Protein AF-0000000076598991 (afdb_homodimer)

Radius of gyration: 19.07 Å; Cα contacts (8 Å, |Δi|>4): 869; chains: 2; bounding box: 45×56×44 Å

Foldseek 3Di:
DDDDDDDPPDVVVVVQVVLQDKFFKKWKWWDDPNAIAIAIFRQWDFDDVVQGKIKGKFFPPDPRCVVRQVQAKIKMFGAFPVCPVLNVLRHDPDDDSCVVFDWDADPSTYIYTPPGQKIFIWHFPDWDDDPRIIITMIGTDDMDGNVPTWGWMRHSNDTDTDDDDD/DDDDDDDPPDVVVVVQVVLQDKFFKKWKWWDDPNAIAIAIFRQWDFDDVVQGKIKGKFFPPDPRCVVRQPQAKIKMFGAFPVCVVLNVLRHDPDDDSCVVFDWDADPSTYIYTPPGQKIFIWHFPDWDDDPRIIITMIGTDDMDGNPPTWGWMRHSNDTDTDDDDD

Structure (mmCIF, N/CA/C/O backbone):
data_AF-0000000076598991-model_v1
#
loop_
_entity.id
_entity.type
_entity.pdbx_description
1 polymer 'Flavin reductase (DIM6/NTAB) family NADH-FMN oxidoreductase RutF'
#
loop_
_atom_site.group_PDB
_atom_site.id
_atom_site.type_symbol
_atom_site.label_atom_id
_atom_site.label_alt_id
_atom_site.label_comp_id
_atom_site.label_asym_id
_atom_site.label_entity_id
_atom_site.label_seq_id
_atom_site.pdbx_PDB_ins_code
_atom_site.Cartn_x
_atom_site.Cartn_y
_atom_site.Cartn_z
_atom_site.occupancy
_atom_site.B_iso_or_equiv
_atom_site.auth_seq_id
_atom_site.auth_comp_id
_atom_site.auth_asym_id
_atom_site.auth_atom_id
_atom_site.pdbx_PDB_model_num
ATOM 1 N N . MET A 1 1 ? 10.328 -25.188 -14.828 1 87.19 1 MET A N 1
ATOM 2 C CA . MET A 1 1 ? 10.516 -24.75 -13.445 1 87.19 1 MET A CA 1
ATOM 3 C C . MET A 1 1 ? 11.625 -23.703 -13.359 1 87.19 1 MET A C 1
ATOM 5 O O . MET A 1 1 ? 12.703 -23.891 -13.906 1 87.19 1 MET A O 1
ATOM 9 N N . ILE A 1 2 ? 11.281 -22.578 -12.812 1 91.38 2 ILE A N 1
ATOM 10 C CA . ILE A 1 2 ? 12.25 -21.484 -12.805 1 91.38 2 ILE A CA 1
ATOM 11 C C . ILE A 1 2 ? 12.891 -21.359 -11.43 1 91.38 2 ILE A C 1
ATOM 13 O O . ILE A 1 2 ? 12.43 -22 -10.469 1 91.38 2 ILE A O 1
ATOM 17 N N . GLN A 1 3 ? 14.023 -20.703 -11.43 1 91.25 3 GLN A N 1
ATOM 18 C CA . GLN A 1 3 ? 14.695 -20.344 -10.18 1 91.25 3 GLN A CA 1
ATOM 19 C C . GLN A 1 3 ? 14.859 -18.844 -10.047 1 91.25 3 GLN A C 1
ATOM 21 O O . GLN A 1 3 ? 15.297 -18.172 -10.984 1 91.25 3 GLN A O 1
ATOM 26 N N . LEU A 1 4 ? 14.391 -18.375 -8.906 1 93.19 4 LEU A N 1
ATOM 27 C CA . LEU A 1 4 ? 14.648 -16.969 -8.648 1 93.19 4 LEU A CA 1
ATOM 28 C C . LEU A 1 4 ? 16 -16.781 -7.973 1 93.19 4 LEU A C 1
ATOM 30 O O . LEU A 1 4 ? 16.453 -17.641 -7.227 1 93.19 4 LEU A O 1
ATOM 34 N N . GLU A 1 5 ? 16.578 -15.625 -8.258 1 90.5 5 GLU A N 1
ATOM 35 C CA . GLU A 1 5 ? 17.828 -15.281 -7.598 1 90.5 5 GLU A CA 1
ATOM 36 C C . GLU A 1 5 ? 17.609 -15.008 -6.109 1 90.5 5 GLU A C 1
ATOM 38 O O . GLU A 1 5 ? 16.734 -14.227 -5.742 1 90.5 5 GLU A O 1
ATOM 43 N N . PRO A 1 6 ? 18.453 -15.758 -5.32 1 93.06 6 PRO A N 1
ATOM 44 C CA . PRO A 1 6 ? 18.391 -15.398 -3.9 1 93.06 6 PRO A CA 1
ATOM 45 C C . PRO A 1 6 ? 18.797 -13.953 -3.639 1 93.06 6 PRO A C 1
ATOM 47 O O . PRO A 1 6 ? 19.516 -13.352 -4.434 1 93.06 6 PRO A O 1
ATOM 50 N N . LEU A 1 7 ? 18.297 -13.461 -2.539 1 94.44 7 LEU A N 1
ATOM 51 C CA . LEU A 1 7 ? 18.672 -12.094 -2.213 1 94.44 7 LEU A CA 1
ATOM 52 C C . LEU A 1 7 ? 20.172 -11.977 -2.006 1 94.44 7 LEU A C 1
ATOM 54 O O . LEU A 1 7 ? 20.781 -12.82 -1.341 1 94.44 7 LEU A O 1
ATOM 58 N N . SER A 1 8 ? 20.859 -11.094 -2.631 1 86.5 8 SER A N 1
ATOM 59 C CA . SER A 1 8 ? 22.312 -10.906 -2.611 1 86.5 8 SER A CA 1
ATOM 60 C C . SER A 1 8 ? 22.766 -10.172 -1.354 1 86.5 8 SER A C 1
ATOM 62 O O . SER A 1 8 ? 23.953 -10.156 -1.027 1 86.5 8 SER A O 1
ATOM 64 N N . GLY A 1 9 ? 21.984 -9.594 -0.626 1 86.56 9 GLY A N 1
ATOM 65 C CA . GLY A 1 9 ? 22.328 -8.719 0.477 1 86.56 9 GLY A CA 1
ATOM 66 C C . GLY A 1 9 ? 22.438 -7.258 0.065 1 86.56 9 GLY A C 1
ATOM 67 O O . GLY A 1 9 ? 22.5 -6.371 0.917 1 86.56 9 GLY A O 1
ATOM 68 N N . ASP A 1 10 ? 22.516 -7 -1.261 1 90.06 10 ASP A N 1
ATOM 69 C CA . ASP A 1 10 ? 22.547 -5.629 -1.761 1 90.06 10 ASP A CA 1
ATOM 70 C C . ASP A 1 10 ? 21.172 -4.973 -1.648 1 90.06 10 ASP A C 1
ATOM 72 O O . ASP A 1 10 ? 20.25 -5.344 -2.365 1 90.06 10 ASP A O 1
ATOM 76 N N . PRO A 1 11 ? 21.109 -3.932 -0.826 1 93.31 11 PRO A N 1
ATOM 77 C CA . PRO A 1 11 ? 19.797 -3.293 -0.628 1 93.31 11 PRO A CA 1
ATOM 78 C C . PRO A 1 11 ? 19.266 -2.627 -1.895 1 93.31 11 PRO A C 1
ATOM 80 O O . PRO A 1 11 ? 18.062 -2.43 -2.035 1 93.31 11 PRO A O 1
ATOM 83 N N . ARG A 1 12 ? 20.203 -2.305 -2.809 1 95 12 ARG A N 1
ATOM 84 C CA . ARG A 1 12 ? 19.781 -1.65 -4.043 1 95 12 ARG A CA 1
ATOM 85 C C . ARG A 1 12 ? 18.906 -2.576 -4.879 1 95 12 ARG A C 1
ATOM 87 O O . ARG A 1 12 ? 17.969 -2.123 -5.539 1 95 12 ARG A O 1
ATOM 94 N N . THR A 1 13 ? 19.188 -3.861 -4.863 1 94.94 13 THR A N 1
ATOM 95 C CA . THR A 1 13 ? 18.406 -4.832 -5.621 1 94.94 13 THR A CA 1
ATOM 96 C C . THR A 1 13 ? 17 -4.941 -5.07 1 94.94 13 THR A C 1
ATOM 98 O O . THR A 1 13 ? 16.031 -4.969 -5.832 1 94.94 13 THR A O 1
ATOM 101 N N . LEU A 1 14 ? 16.922 -4.961 -3.797 1 96.88 14 LEU A N 1
ATOM 102 C CA . LEU A 1 14 ? 15.609 -5.031 -3.143 1 96.88 14 LEU A CA 1
ATOM 103 C C . LEU A 1 14 ? 14.812 -3.758 -3.393 1 96.88 14 LEU A C 1
ATOM 105 O O . LEU A 1 14 ? 13.617 -3.822 -3.711 1 96.88 14 LEU A O 1
ATOM 109 N N . ARG A 1 15 ? 15.445 -2.602 -3.316 1 97.06 15 ARG A N 1
ATOM 110 C CA . ARG A 1 15 ? 14.789 -1.321 -3.562 1 97.06 15 ARG A CA 1
ATOM 111 C C . ARG A 1 15 ? 14.281 -1.235 -4.996 1 97.06 15 ARG A C 1
ATOM 113 O O . ARG A 1 15 ? 13.203 -0.69 -5.246 1 97.06 15 ARG A O 1
ATOM 120 N N . GLN A 1 16 ? 15.07 -1.797 -5.906 1 96.69 16 GLN A N 1
ATOM 121 C CA . GLN A 1 16 ? 14.672 -1.789 -7.309 1 96.69 16 GLN A CA 1
ATOM 122 C C . GLN A 1 16 ? 13.43 -2.648 -7.527 1 96.69 16 GLN A C 1
ATOM 124 O O . GLN A 1 16 ? 12.516 -2.256 -8.258 1 96.69 16 GLN A O 1
ATOM 129 N N . ALA A 1 17 ? 13.422 -3.795 -6.914 1 97.69 17 ALA A N 1
ATOM 130 C CA . ALA A 1 17 ? 12.258 -4.676 -7.02 1 97.69 17 ALA A CA 1
ATOM 131 C C . ALA A 1 17 ? 11.016 -4.02 -6.418 1 97.69 17 ALA A C 1
ATOM 133 O O . ALA A 1 17 ? 9.938 -4.055 -7.012 1 97.69 17 ALA A O 1
ATOM 134 N N . PHE A 1 18 ? 11.188 -3.385 -5.227 1 98.5 18 PHE A N 1
ATOM 135 C CA . PHE A 1 18 ? 10.07 -2.697 -4.59 1 98.5 18 PHE A CA 1
ATOM 136 C C . PHE A 1 18 ? 9.586 -1.534 -5.449 1 98.5 18 PHE A C 1
ATOM 138 O O . PHE A 1 18 ? 8.391 -1.247 -5.504 1 98.5 18 PHE A O 1
ATOM 145 N N . GLY A 1 19 ? 10.508 -0.896 -6.164 1 98.44 19 GLY A N 1
ATOM 146 C CA . GLY A 1 19 ? 10.188 0.227 -7.031 1 98.44 19 GLY A CA 1
ATOM 147 C C . GLY A 1 19 ? 9.367 -0.171 -8.242 1 98.44 19 GLY A C 1
ATOM 148 O O . GLY A 1 19 ? 8.805 0.686 -8.922 1 98.44 19 GLY A O 1
ATOM 149 N N . CYS A 1 20 ? 9.305 -1.456 -8.562 1 98.75 20 CYS A N 1
ATOM 150 C CA . CYS A 1 20 ? 8.5 -1.942 -9.68 1 98.75 20 CYS A CA 1
ATOM 151 C C . CYS A 1 20 ? 7.008 -1.829 -9.367 1 98.75 20 CYS A C 1
ATOM 153 O O . CYS A 1 20 ? 6.176 -1.859 -10.273 1 98.75 20 CYS A O 1
ATOM 155 N N . PHE A 1 21 ? 6.648 -1.771 -8.102 1 98.88 21 PHE A N 1
ATOM 156 C CA . PHE A 1 21 ? 5.258 -1.576 -7.703 1 98.88 21 PHE A CA 1
ATOM 157 C C . PHE A 1 21 ? 4.918 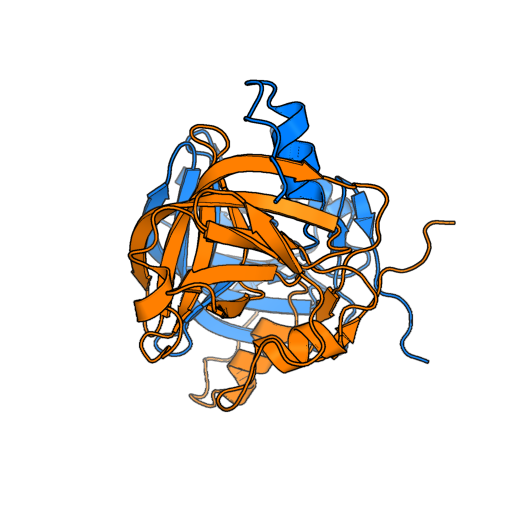-0.092 -7.629 1 98.88 21 PHE A C 1
ATOM 159 O O . PHE A 1 21 ? 5.492 0.643 -6.824 1 98.88 21 PHE A O 1
ATOM 166 N N . PRO A 1 22 ? 3.939 0.365 -8.414 1 98.81 22 PRO A N 1
ATOM 167 C CA . PRO A 1 22 ? 3.535 1.771 -8.344 1 98.81 22 PRO A CA 1
ATOM 168 C C . PRO A 1 22 ? 2.607 2.055 -7.16 1 98.81 22 PRO A C 1
ATOM 170 O O . PRO A 1 22 ? 1.837 1.183 -6.754 1 98.81 22 PRO A O 1
ATOM 173 N N . SER A 1 23 ? 2.68 3.223 -6.676 1 98.75 23 SER A N 1
ATOM 174 C CA . SER A 1 23 ? 1.799 3.643 -5.59 1 98.75 23 SER A CA 1
ATOM 175 C C . SER A 1 23 ? 1.473 5.129 -5.688 1 98.75 23 SER A C 1
ATOM 177 O O . SER A 1 23 ? 2.16 5.879 -6.383 1 98.75 23 SER A O 1
ATOM 179 N N . GLY A 1 24 ? 0.396 5.539 -5.02 1 98.88 24 GLY A N 1
ATOM 180 C CA . GLY A 1 24 ? 0.259 6.938 -4.66 1 98.88 24 GLY A CA 1
ATOM 181 C C . GLY A 1 24 ? 1.224 7.375 -3.572 1 98.88 24 GLY A C 1
ATOM 182 O O . GLY A 1 24 ? 2.141 6.629 -3.215 1 98.88 24 GLY A O 1
ATOM 183 N N . VAL A 1 25 ? 1.036 8.617 -3.146 1 98.94 25 VAL A N 1
ATOM 184 C CA . VAL A 1 25 ? 1.77 9.172 -2.014 1 98.94 25 VAL A CA 1
ATOM 185 C C . VAL A 1 25 ? 0.812 9.93 -1.1 1 98.94 25 VAL A C 1
ATOM 187 O O . VAL A 1 25 ? -0.064 10.656 -1.576 1 98.94 25 VAL A O 1
ATOM 190 N N . THR A 1 26 ? 1.026 9.719 0.19 1 98.94 26 THR A N 1
ATOM 191 C CA . THR A 1 26 ? 0.214 10.453 1.158 1 98.94 26 THR A CA 1
ATOM 192 C C . THR A 1 26 ? 1.083 11.375 2.008 1 98.94 26 THR A C 1
ATOM 194 O O . THR A 1 26 ? 2.305 11.211 2.061 1 98.94 26 THR A O 1
ATOM 197 N N . ALA A 1 27 ? 0.474 12.367 2.561 1 98.94 27 ALA A N 1
ATOM 198 C CA . ALA A 1 27 ? 1.012 13.148 3.668 1 98.94 27 ALA A CA 1
ATOM 199 C C . ALA A 1 27 ? 0.255 12.859 4.961 1 98.94 27 ALA A C 1
ATOM 201 O O . ALA A 1 27 ? -0.978 12.898 4.988 1 98.94 27 ALA A O 1
ATOM 202 N N . VAL A 1 28 ? 0.947 12.5 5.973 1 98.94 28 VAL A N 1
ATOM 203 C CA . VAL A 1 28 ? 0.393 12.305 7.309 1 98.94 28 VAL A CA 1
ATOM 204 C C . VAL A 1 28 ? 0.848 13.438 8.227 1 98.94 28 VAL A C 1
ATOM 206 O O . VAL A 1 28 ? 2.041 13.578 8.508 1 98.94 28 VAL A O 1
ATOM 209 N N . CYS A 1 29 ? -0.135 14.266 8.711 1 98.94 29 CYS A N 1
ATOM 210 C CA . CYS A 1 29 ? 0.279 15.523 9.32 1 98.94 29 CYS A CA 1
ATOM 211 C C . CYS A 1 29 ? -0.62 15.875 10.5 1 98.94 29 CYS A C 1
ATOM 213 O O . CYS A 1 29 ? -1.769 15.438 10.57 1 98.94 29 CYS A O 1
ATOM 215 N N . ALA A 1 30 ? -0.112 16.688 11.367 1 98.88 30 ALA A N 1
ATOM 216 C CA . ALA A 1 30 ? -0.833 17.25 12.5 1 98.88 30 ALA A CA 1
ATOM 217 C C . ALA A 1 30 ? -0.166 18.531 12.992 1 98.88 30 ALA A C 1
ATOM 219 O O . ALA A 1 30 ? 0.942 18.859 12.562 1 98.88 30 ALA A O 1
ATOM 220 N N . LEU A 1 31 ? -0.919 19.219 13.883 1 98.31 31 LEU A N 1
ATOM 221 C CA . LEU A 1 31 ? -0.357 20.391 14.555 1 98.31 31 LEU A CA 1
ATOM 222 C C . LEU A 1 31 ? 0.275 20 15.883 1 98.31 31 LEU A C 1
ATOM 224 O O . LEU A 1 31 ? -0.286 19.188 16.625 1 98.31 31 LEU A O 1
ATOM 228 N N . ILE A 1 32 ? 1.398 20.531 16.141 1 97.19 32 ILE A N 1
ATOM 229 C CA . ILE A 1 32 ? 1.989 20.578 17.469 1 97.19 32 ILE A CA 1
ATOM 230 C C . ILE A 1 32 ? 2.311 22.016 17.844 1 97.19 32 ILE A C 1
ATOM 232 O O . ILE A 1 32 ? 3.145 22.672 17.203 1 97.19 32 ILE A O 1
ATOM 236 N N . ASP A 1 33 ? 1.598 22.531 18.891 1 95.25 33 ASP A N 1
ATOM 237 C CA . ASP A 1 33 ? 1.776 23.922 19.297 1 95.25 33 ASP A CA 1
ATOM 238 C C . ASP A 1 33 ? 1.595 24.859 18.109 1 95.25 33 ASP A C 1
ATOM 240 O O . ASP A 1 33 ? 2.441 25.734 17.859 1 95.25 33 ASP A O 1
ATOM 244 N N . LYS A 1 34 ? 0.654 24.609 17.328 1 94.44 34 LYS A N 1
ATOM 245 C CA . LYS A 1 34 ? 0.204 25.438 16.203 1 94.44 34 LYS A CA 1
ATOM 246 C C . LYS A 1 34 ? 1.199 25.391 15.055 1 94.44 34 LYS A C 1
ATOM 248 O O . LYS A 1 34 ? 1.111 26.188 14.117 1 94.44 34 LYS A O 1
ATOM 253 N N . VAL A 1 35 ? 2.117 24.5 15.117 1 96.81 35 VAL A N 1
ATOM 254 C CA . VAL A 1 35 ? 3.082 24.297 14.039 1 96.81 35 VAL A CA 1
ATOM 255 C C . VAL A 1 35 ? 2.814 22.953 13.352 1 96.81 35 VAL A C 1
ATOM 257 O O . VAL A 1 35 ? 2.727 21.922 14.016 1 96.81 35 VAL A O 1
ATOM 260 N N . PRO A 1 36 ? 2.654 23.016 12.023 1 98.44 36 PRO A N 1
ATOM 261 C CA . PRO A 1 36 ? 2.412 21.75 11.344 1 98.44 36 PRO A CA 1
ATOM 262 C C . PRO A 1 36 ? 3.652 20.859 11.297 1 98.44 36 PRO A C 1
ATOM 264 O O . PRO A 1 36 ? 4.762 21.344 11.07 1 98.44 36 PRO A O 1
ATOM 267 N N . ILE A 1 37 ? 3.484 19.594 11.555 1 98.38 37 ILE A N 1
ATOM 268 C CA . ILE A 1 37 ? 4.484 18.531 11.398 1 98.38 37 ILE A CA 1
ATOM 269 C C . ILE A 1 37 ? 3.896 17.391 10.578 1 98.38 37 ILE A C 1
ATOM 271 O O . ILE A 1 37 ? 2.691 17.125 10.633 1 98.38 37 ILE A O 1
ATOM 275 N N . GLY A 1 38 ? 4.754 16.766 9.828 1 98.75 38 GLY A N 1
ATOM 276 C CA . GLY A 1 38 ? 4.234 15.672 9.039 1 98.75 38 GLY A CA 1
ATOM 277 C C . GLY A 1 38 ? 5.297 15 8.18 1 98.75 38 GLY A C 1
ATOM 278 O O . GLY A 1 38 ? 6.48 15.32 8.289 1 98.75 38 GLY A O 1
ATOM 279 N N . MET A 1 39 ? 4.891 14.062 7.438 1 98.69 39 MET A N 1
ATOM 280 C CA . MET A 1 39 ? 5.766 13.273 6.574 1 98.69 39 MET A CA 1
ATOM 281 C C . MET A 1 39 ? 4.996 12.734 5.375 1 98.69 39 MET A C 1
ATOM 283 O O . MET A 1 39 ? 3.785 12.516 5.453 1 98.69 39 MET A O 1
ATOM 287 N N . ALA A 1 40 ? 5.715 12.539 4.285 1 98.81 40 ALA A N 1
ATOM 288 C CA . ALA A 1 40 ? 5.172 11.82 3.135 1 98.81 40 ALA A CA 1
ATOM 289 C C . ALA A 1 40 ? 5.316 10.312 3.311 1 98.81 40 ALA A C 1
ATOM 291 O O . ALA A 1 40 ? 6.238 9.844 3.977 1 98.81 40 ALA A O 1
ATOM 292 N N . ALA A 1 41 ? 4.445 9.586 2.805 1 98.75 41 ALA A N 1
ATOM 293 C CA . ALA A 1 41 ? 4.484 8.125 2.846 1 98.75 41 ALA A CA 1
ATOM 294 C C . ALA A 1 41 ? 3.824 7.52 1.609 1 98.75 41 ALA A C 1
ATOM 296 O O . ALA A 1 41 ? 2.672 7.832 1.3 1 98.75 41 ALA A O 1
ATOM 297 N N . SER A 1 42 ? 4.504 6.629 0.942 1 98.69 42 SER A N 1
ATOM 298 C CA . SER A 1 42 ? 3.926 5.906 -0.185 1 98.69 42 SER A CA 1
ATOM 299 C C . SER A 1 42 ? 3.438 4.523 0.237 1 98.69 42 SER A C 1
ATOM 301 O O . SER A 1 42 ? 2.826 3.807 -0.557 1 98.69 42 SER A O 1
ATOM 303 N N . SER A 1 43 ? 3.701 4.145 1.46 1 98.88 43 SER A N 1
ATOM 304 C CA . SER A 1 43 ? 3.352 2.822 1.972 1 98.88 43 SER A CA 1
ATOM 305 C C . SER A 1 43 ? 1.897 2.771 2.428 1 98.88 43 SER A C 1
ATOM 307 O O . SER A 1 43 ? 1.484 1.824 3.1 1 98.88 43 SER A O 1
ATOM 309 N N . PHE A 1 44 ? 1.103 3.77 2.102 1 98.94 44 PHE A N 1
ATOM 310 C CA . PHE A 1 44 ? -0.301 3.85 2.488 1 98.94 44 PHE A CA 1
ATOM 311 C C . PHE A 1 44 ? -1.093 2.691 1.894 1 98.94 44 PHE A C 1
ATOM 313 O O . PHE A 1 44 ? -0.896 2.33 0.731 1 98.94 44 PHE A O 1
ATOM 320 N N . THR A 1 45 ? -1.979 2.109 2.691 1 98.75 45 THR A N 1
ATOM 321 C CA . THR A 1 45 ? -2.879 1.048 2.252 1 98.75 45 THR A CA 1
ATOM 322 C C . THR A 1 45 ? -4.23 1.162 2.947 1 98.75 45 THR A C 1
ATOM 324 O O . THR A 1 45 ? -4.297 1.422 4.152 1 98.75 45 THR A O 1
ATOM 327 N N . SER A 1 46 ? -5.312 1.054 2.156 1 98.75 46 SER A N 1
ATOM 328 C CA . SER A 1 46 ? -6.602 0.764 2.781 1 98.75 46 SER A CA 1
ATOM 329 C C . SER A 1 46 ? -6.641 -0.66 3.326 1 98.75 46 SER A C 1
ATOM 331 O O . SER A 1 46 ? -6.375 -1.617 2.598 1 98.75 46 SER A O 1
ATOM 333 N N . VAL A 1 47 ? -7.012 -0.822 4.605 1 98.75 47 VAL A N 1
ATOM 334 C CA . VAL A 1 47 ? -6.828 -2.113 5.262 1 98.75 47 VAL A CA 1
ATOM 335 C C . VAL A 1 47 ? -8.188 -2.76 5.523 1 98.75 47 VAL A C 1
ATOM 337 O O . VAL A 1 47 ? -8.383 -3.943 5.238 1 98.75 47 VAL A O 1
ATOM 340 N N . SER A 1 48 ? -9.125 -1.995 6.043 1 98.56 48 SER A N 1
ATOM 341 C CA . SER A 1 48 ? -10.398 -2.523 6.512 1 98.56 48 SER A CA 1
ATOM 342 C C . SER A 1 48 ? -11.539 -1.556 6.219 1 98.56 48 SER A C 1
ATOM 344 O O . SER A 1 48 ? -11.344 -0.338 6.227 1 98.56 48 SER A O 1
ATOM 346 N N . MET A 1 49 ? -12.711 -2.135 6.027 1 97.81 49 M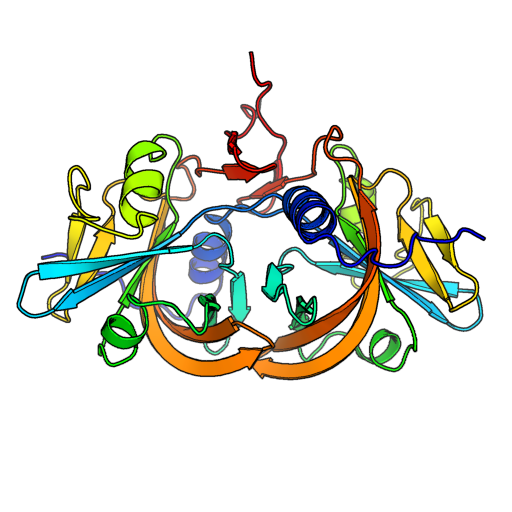ET A N 1
ATOM 347 C CA . MET A 1 49 ? -13.914 -1.327 5.848 1 97.81 49 MET A CA 1
ATOM 348 C C . MET A 1 49 ? -14.664 -1.17 7.164 1 97.81 49 MET A C 1
ATOM 350 O O . MET A 1 49 ? -15.305 -0.145 7.398 1 97.81 49 MET A O 1
ATOM 354 N N . ASP A 1 50 ? -14.57 -2.242 7.898 1 97.25 50 ASP A N 1
ATOM 355 C CA . ASP A 1 50 ? -15.289 -2.238 9.164 1 97.25 50 ASP A CA 1
ATOM 356 C C 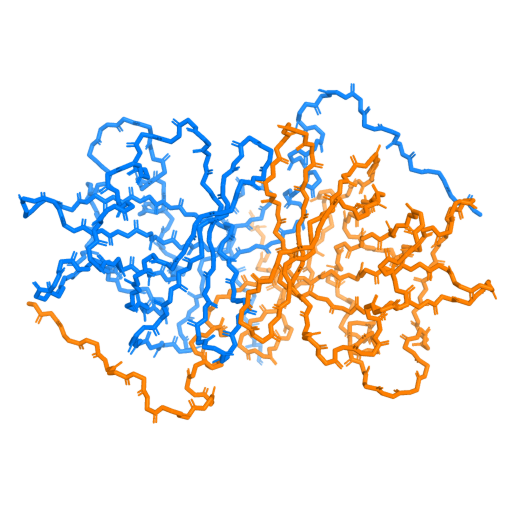. ASP A 1 50 ? -14.453 -2.887 10.273 1 97.25 50 ASP A C 1
ATOM 358 O O . ASP A 1 50 ? -14.359 -4.113 10.344 1 97.25 50 ASP A O 1
ATOM 362 N N . PRO A 1 51 ? -14.055 -2.037 11.297 1 97.94 51 PRO A N 1
ATOM 363 C CA . PRO A 1 51 ? -14 -0.575 11.234 1 97.94 51 PRO A CA 1
ATOM 364 C C . PRO A 1 51 ? -13.125 -0.064 10.094 1 97.94 51 PRO A C 1
ATOM 366 O O . PRO A 1 51 ? -12.281 -0.805 9.578 1 97.94 51 PRO A O 1
ATOM 369 N N . PRO A 1 52 ? -13.367 1.178 9.664 1 98.62 52 PRO A N 1
ATOM 370 C CA . PRO A 1 52 ? -12.523 1.738 8.609 1 98.62 52 PRO A CA 1
ATOM 371 C C . PRO A 1 52 ? -11.086 1.996 9.078 1 98.62 52 PRO A C 1
ATOM 373 O O . PRO A 1 52 ? -10.867 2.818 9.969 1 98.62 52 PRO A O 1
ATOM 376 N N . LEU A 1 53 ? -10.156 1.255 8.523 1 98.81 53 LEU A N 1
ATOM 377 C CA . LEU A 1 53 ? -8.75 1.34 8.891 1 98.81 53 LEU A CA 1
ATOM 378 C C . LEU A 1 53 ? -7.875 1.53 7.656 1 98.81 53 LEU A C 1
ATOM 380 O O . LEU A 1 53 ? -8.141 0.94 6.605 1 98.81 53 LEU A O 1
ATOM 384 N N . VAL A 1 54 ? -6.875 2.344 7.793 1 98.94 54 VAL A N 1
ATOM 385 C CA . VAL A 1 54 ? -5.777 2.486 6.84 1 98.94 54 VAL A CA 1
ATOM 386 C C . VAL A 1 54 ? -4.441 2.33 7.562 1 98.94 54 VAL A C 1
ATOM 388 O O . VAL A 1 54 ? -4.395 2.297 8.797 1 98.94 54 VAL A O 1
ATOM 391 N N . SER A 1 55 ? -3.365 2.16 6.738 1 98.94 55 SER A N 1
ATOM 392 C CA . SER A 1 55 ? -2.062 2.01 7.383 1 98.94 55 SER A CA 1
ATOM 393 C C . SER A 1 55 ? -0.975 2.744 6.605 1 98.94 55 SER A C 1
ATOM 395 O O . SER A 1 55 ? -1.148 3.051 5.426 1 98.94 55 SER A O 1
ATOM 397 N N . VAL A 1 56 ? 0.099 3.09 7.277 1 98.94 56 VAL A N 1
ATOM 398 C CA . VAL A 1 56 ? 1.388 3.494 6.723 1 98.94 56 VAL A CA 1
ATOM 399 C C . VAL A 1 56 ? 2.516 2.783 7.469 1 98.94 56 VAL A C 1
ATOM 401 O O . VAL A 1 56 ? 2.367 2.43 8.641 1 98.94 56 VAL A O 1
ATOM 404 N N . CYS A 1 57 ? 3.57 2.561 6.777 1 98.94 57 CYS A N 1
ATOM 405 C CA . CYS A 1 57 ? 4.758 2.016 7.43 1 98.94 57 CYS A CA 1
ATOM 406 C C . CYS A 1 57 ? 5.754 3.121 7.762 1 98.94 57 CYS A C 1
ATOM 408 O O . CYS A 1 57 ? 6.094 3.932 6.898 1 98.94 57 CYS A O 1
ATOM 410 N N . VAL A 1 58 ? 6.191 3.08 8.977 1 98.75 58 VAL A N 1
ATOM 411 C CA . VAL A 1 58 ? 7.117 4.113 9.43 1 98.75 58 VAL A CA 1
ATOM 412 C C . VAL A 1 58 ? 8.438 3.473 9.867 1 98.75 58 VAL A C 1
ATOM 414 O O . VAL A 1 58 ? 8.438 2.424 10.516 1 98.75 58 VAL A O 1
ATOM 417 N N . GLN A 1 59 ? 9.516 4.102 9.43 1 98.5 59 GLN A N 1
ATOM 418 C CA . GLN A 1 59 ? 10.82 3.607 9.859 1 98.5 59 GLN A CA 1
ATOM 419 C C . GLN A 1 59 ? 10.969 3.697 11.375 1 98.5 59 GLN A C 1
ATOM 421 O O . GLN A 1 59 ? 10.602 4.703 11.977 1 98.5 59 GLN A O 1
ATOM 426 N N . ASP A 1 60 ? 11.617 2.705 11.914 1 98.5 60 ASP A N 1
ATOM 427 C CA . ASP A 1 60 ? 11.859 2.715 13.359 1 98.5 60 ASP A CA 1
ATOM 428 C C . ASP A 1 60 ? 12.719 3.908 13.758 1 98.5 60 ASP A C 1
ATOM 430 O O . ASP A 1 60 ? 12.633 4.387 14.891 1 98.5 60 ASP A O 1
ATOM 434 N N . THR A 1 61 ? 13.453 4.43 12.836 1 98 61 THR A N 1
ATOM 435 C CA . THR A 1 61 ? 14.367 5.531 13.117 1 98 61 THR A CA 1
ATOM 436 C C . THR A 1 61 ? 13.727 6.871 12.773 1 98 61 THR A C 1
ATOM 438 O O . THR A 1 61 ? 14.398 7.906 12.773 1 98 61 THR A O 1
ATOM 441 N N . SER A 1 62 ? 12.469 6.867 12.422 1 97.81 62 SER A N 1
ATOM 442 C CA . SER A 1 62 ? 11.781 8.109 12.07 1 97.81 62 SER A CA 1
ATOM 443 C C . SER A 1 62 ? 11.852 9.117 13.211 1 97.81 62 SER A C 1
ATOM 445 O O . SER A 1 62 ? 11.617 8.773 14.375 1 97.81 62 SER A O 1
ATOM 447 N N . ALA A 1 63 ? 12.203 10.367 12.859 1 97.69 63 ALA A N 1
ATOM 448 C CA . ALA A 1 63 ? 12.164 11.453 13.836 1 97.69 63 ALA A CA 1
ATOM 449 C C . ALA A 1 63 ? 10.781 12.102 13.883 1 97.69 63 ALA A C 1
ATOM 451 O O . ALA A 1 63 ? 10.453 12.812 14.836 1 97.69 63 ALA A O 1
ATOM 452 N N . THR A 1 64 ? 10 11.922 12.883 1 98.06 64 THR A N 1
ATOM 453 C CA . THR A 1 64 ? 8.711 12.586 12.742 1 98.06 64 THR A CA 1
ATOM 454 C C . THR A 1 64 ? 7.613 11.781 13.438 1 98.06 64 THR A C 1
ATOM 456 O O . THR A 1 64 ? 6.781 12.352 14.148 1 98.06 64 THR A O 1
ATOM 459 N N . TRP A 1 65 ? 7.641 10.5 13.359 1 98.56 65 TRP A N 1
ATOM 460 C CA . TRP A 1 65 ? 6.531 9.656 13.805 1 98.56 65 TRP A CA 1
ATOM 461 C C . TRP A 1 65 ? 6.367 9.734 15.312 1 98.56 65 TRP A C 1
ATOM 463 O O . TRP A 1 65 ? 5.242 9.828 15.82 1 98.56 65 TRP A O 1
ATOM 473 N N . PRO A 1 66 ? 7.43 9.75 16.094 1 98.44 66 PRO A N 1
ATOM 474 C CA . PRO A 1 66 ? 7.246 9.859 17.547 1 98.44 66 PRO A CA 1
ATOM 475 C C . PRO A 1 66 ? 6.488 11.125 17.953 1 98.44 66 PRO A C 1
ATOM 477 O O . PRO A 1 66 ? 5.871 11.156 19.031 1 98.44 66 PRO A O 1
ATOM 480 N N . LYS A 1 67 ? 6.52 12.148 17.094 1 98.25 67 LYS A N 1
ATOM 481 C CA . LYS A 1 67 ? 5.789 13.383 17.359 1 98.25 67 LYS A CA 1
ATOM 482 C C . LYS A 1 67 ? 4.324 13.25 16.953 1 98.25 67 LYS A C 1
ATOM 484 O O . LYS A 1 67 ? 3.443 13.852 17.562 1 98.25 67 LYS A O 1
ATOM 489 N N . LEU A 1 68 ? 4.035 12.5 15.922 1 98.75 68 LEU A N 1
ATOM 490 C CA . LEU A 1 68 ? 2.691 12.352 15.375 1 98.75 68 LEU A CA 1
ATOM 491 C C . LEU A 1 68 ? 1.891 11.328 16.172 1 98.75 68 LEU A C 1
ATOM 493 O O . LEU A 1 68 ? 0.694 11.516 16.406 1 98.75 68 LEU A O 1
ATOM 497 N N . ARG A 1 69 ? 2.492 10.312 16.594 1 98.31 69 ARG A N 1
ATOM 498 C CA . ARG A 1 69 ? 1.884 9.125 17.188 1 98.31 69 ARG A CA 1
ATOM 499 C C . ARG A 1 69 ? 0.966 9.492 18.344 1 98.31 69 ARG A C 1
ATOM 501 O O . ARG A 1 69 ? -0.138 8.953 18.453 1 98.31 69 ARG A O 1
ATOM 508 N N . PRO A 1 70 ? 1.356 10.422 19.203 1 98.06 70 PRO A N 1
ATOM 509 C CA . PRO A 1 70 ? 0.516 10.695 20.359 1 98.06 70 PRO A CA 1
ATOM 510 C C . PRO A 1 70 ? -0.596 11.695 20.078 1 98.06 70 PRO A C 1
ATOM 512 O O . PRO A 1 70 ? -1.398 12.008 20.953 1 98.06 70 PRO A O 1
ATOM 515 N N . ARG A 1 71 ? -0.646 12.25 18.844 1 98.12 71 ARG A N 1
ATOM 516 C CA . ARG A 1 71 ? -1.676 13.234 18.516 1 98.12 71 ARG A CA 1
ATOM 517 C C . ARG A 1 71 ? -3.057 12.586 18.484 1 98.12 71 ARG A C 1
ATOM 519 O O . ARG A 1 71 ? -3.207 11.445 18.047 1 98.12 71 ARG A O 1
ATOM 526 N N . ALA A 1 72 ? -4.07 13.328 18.922 1 97.25 72 ALA A N 1
ATOM 527 C CA . ALA A 1 72 ? -5.438 12.82 18.938 1 97.25 72 ALA A CA 1
ATOM 528 C C . ALA A 1 72 ? -5.949 12.555 17.531 1 97.25 72 ALA A C 1
ATOM 530 O O . ALA A 1 72 ? -6.699 11.602 17.297 1 97.25 72 ALA A O 1
ATOM 531 N N . ARG A 1 73 ? -5.562 13.477 16.641 1 98.25 73 ARG A N 1
ATOM 532 C CA . ARG A 1 73 ? -5.988 13.344 15.258 1 98.25 73 ARG A CA 1
ATOM 533 C C . ARG A 1 73 ? -4.836 13.617 14.297 1 98.25 73 ARG A C 1
ATOM 535 O O . ARG A 1 73 ? -4.035 14.523 14.531 1 98.25 73 ARG A O 1
ATOM 542 N N . LEU A 1 74 ? -4.805 12.883 13.273 1 98.88 74 LEU A N 1
ATOM 543 C CA . LEU A 1 74 ? -3.9 13.031 12.133 1 98.88 74 LEU A CA 1
ATOM 544 C C . LEU A 1 74 ? -4.68 13.289 10.852 1 98.88 74 LEU A C 1
ATOM 546 O O . LEU A 1 74 ? -5.707 12.656 10.609 1 98.88 74 LEU A O 1
ATOM 550 N N . GLY A 1 75 ? -4.246 14.266 10.109 1 98.94 75 GLY A N 1
ATOM 551 C CA . GLY A 1 75 ? -4.73 14.398 8.742 1 98.94 75 GLY A CA 1
ATOM 552 C C . GLY A 1 75 ? -3.914 13.602 7.742 1 98.94 75 GLY A C 1
ATOM 553 O O . GLY A 1 75 ? -2.691 13.742 7.676 1 98.94 75 GLY A O 1
ATOM 554 N N . VAL A 1 76 ? -4.57 12.734 6.988 1 98.94 76 VAL A N 1
ATOM 555 C CA . VAL A 1 76 ? -3.947 12.023 5.879 1 98.94 76 VAL A CA 1
ATOM 556 C C . VAL A 1 76 ? -4.441 12.594 4.551 1 98.94 76 VAL A C 1
ATOM 558 O O . VAL A 1 76 ? -5.645 12.625 4.293 1 98.94 76 VAL A O 1
ATOM 561 N N . SER A 1 77 ? -3.568 13.07 3.744 1 98.94 77 SER A N 1
ATOM 562 C CA . SER A 1 77 ? -3.879 13.609 2.422 1 98.94 77 SER A CA 1
ATOM 563 C C . SER A 1 77 ? -3.291 12.727 1.321 1 98.94 77 SER A C 1
ATOM 565 O O . SER A 1 77 ? -2.094 12.438 1.328 1 98.94 77 SER A O 1
ATOM 567 N N . VAL A 1 78 ? -4.121 12.258 0.39 1 99 78 VAL A N 1
ATOM 568 C CA . VAL A 1 78 ? -3.621 11.625 -0.826 1 99 78 VAL A CA 1
ATOM 569 C C . VAL A 1 78 ? -3.162 12.695 -1.815 1 99 78 VAL A C 1
ATOM 571 O O . VAL A 1 78 ? -3.98 13.453 -2.342 1 99 78 VAL A O 1
ATOM 574 N N . LEU A 1 79 ? -1.861 12.75 -2.074 1 98.94 79 LEU A N 1
ATOM 575 C CA . LEU A 1 79 ? -1.299 13.844 -2.861 1 98.94 79 LEU A CA 1
ATOM 576 C C . LEU A 1 79 ? -1.712 13.727 -4.324 1 98.94 79 LEU A C 1
ATOM 578 O O . LEU A 1 79 ? -1.805 12.617 -4.863 1 98.94 79 LEU A O 1
ATOM 582 N N . ALA A 1 80 ? -1.887 14.867 -4.918 1 98.88 80 ALA A N 1
ATOM 583 C CA . ALA A 1 80 ? -2.396 14.961 -6.285 1 98.88 80 ALA A CA 1
ATOM 584 C C . ALA A 1 80 ? -1.265 15.203 -7.277 1 98.88 80 ALA A C 1
ATOM 586 O O . ALA A 1 80 ? -0.155 15.57 -6.883 1 98.88 80 ALA A O 1
ATOM 587 N N . GLU A 1 81 ? -1.627 14.867 -8.531 1 98.38 81 GLU A N 1
ATOM 588 C CA . GLU A 1 81 ? -0.749 15.344 -9.594 1 98.38 81 GLU A CA 1
ATOM 589 C C . GLU A 1 81 ? -0.393 16.812 -9.398 1 98.38 81 GLU A C 1
ATOM 591 O O . GLU A 1 81 ? -1.271 17.641 -9.141 1 98.38 81 GLU A O 1
ATOM 596 N N . GLY A 1 82 ? 0.923 17.172 -9.492 1 97.81 82 GLY A N 1
ATOM 597 C CA . GLY A 1 82 ? 1.366 18.531 -9.273 1 97.81 82 GLY A CA 1
ATOM 598 C C . GLY A 1 82 ? 1.943 18.766 -7.887 1 97.81 82 GLY A C 1
ATOM 599 O O . GLY A 1 82 ? 2.531 19.812 -7.621 1 97.81 82 GLY A O 1
ATOM 600 N N . HIS A 1 83 ? 1.756 17.797 -7.027 1 98.75 83 HIS A N 1
ATOM 601 C CA . HIS A 1 83 ? 2.244 17.938 -5.66 1 98.75 83 HIS A CA 1
ATOM 602 C C . HIS A 1 83 ? 3.668 17.406 -5.523 1 98.75 83 HIS A C 1
ATOM 604 O O . HIS A 1 83 ? 4.078 16.984 -4.441 1 98.75 83 HIS A O 1
ATOM 610 N N . ASP A 1 84 ? 4.492 17.359 -6.598 1 98.38 84 ASP A N 1
ATOM 611 C CA . ASP A 1 84 ? 5.848 16.828 -6.543 1 98.38 84 ASP A CA 1
ATOM 612 C C . ASP A 1 84 ? 6.695 17.578 -5.52 1 98.38 84 ASP A C 1
ATOM 614 O O . ASP A 1 84 ? 7.348 16.969 -4.672 1 98.38 84 ASP A O 1
ATOM 618 N N . ALA A 1 85 ? 6.672 18.906 -5.57 1 98.38 85 ALA A N 1
ATOM 619 C CA . ALA A 1 85 ? 7.484 19.734 -4.684 1 98.38 85 ALA A CA 1
ATOM 620 C C . ALA A 1 85 ? 7.047 19.578 -3.23 1 98.38 85 ALA A C 1
ATOM 622 O O . ALA A 1 85 ? 7.883 19.531 -2.324 1 98.38 85 ALA A O 1
ATOM 623 N N . GLU A 1 86 ? 5.75 19.531 -3.033 1 98.62 86 GLU A N 1
ATOM 624 C CA . GLU A 1 86 ? 5.223 19.312 -1.689 1 98.62 86 GLU A CA 1
ATOM 625 C C . GLU A 1 86 ? 5.695 17.969 -1.127 1 98.62 86 GLU A C 1
ATOM 627 O O . GLU A 1 86 ? 6.102 17.891 0.033 1 98.62 86 GLU A O 1
ATOM 632 N N . CYS A 1 87 ? 5.633 16.906 -1.977 1 98.75 87 CYS A N 1
ATOM 633 C CA . CYS A 1 87 ? 6.074 15.594 -1.544 1 98.75 87 CYS A CA 1
ATOM 634 C C . CYS A 1 87 ? 7.551 15.609 -1.174 1 98.75 87 CYS A C 1
ATOM 636 O O . CYS A 1 87 ? 7.941 15.062 -0.141 1 98.75 87 CYS A O 1
ATOM 638 N N . LEU A 1 88 ? 8.352 16.219 -2.004 1 98.12 88 LEU A N 1
ATOM 639 C CA . LEU A 1 88 ? 9.781 16.312 -1.73 1 98.12 88 LEU A CA 1
ATOM 640 C C . LEU A 1 88 ? 10.039 17.047 -0.425 1 98.12 88 LEU A C 1
ATOM 642 O O . LEU A 1 88 ? 10.875 16.641 0.379 1 98.12 88 LEU A O 1
ATOM 646 N N . SER A 1 89 ? 9.344 18.125 -0.2 1 98.38 89 SER A N 1
ATOM 647 C CA . SER A 1 89 ? 9.516 18.906 1.024 1 98.38 89 SER A CA 1
ATOM 648 C C . SER A 1 89 ? 9.164 18.078 2.256 1 98.38 89 SER A C 1
ATOM 650 O O . SER A 1 89 ? 9.93 18.047 3.223 1 98.38 89 SER A O 1
ATOM 652 N N . LEU A 1 90 ? 8.094 17.344 2.209 1 98.5 90 LEU A N 1
ATOM 653 C CA . LEU A 1 90 ? 7.59 16.562 3.332 1 98.5 90 LEU A CA 1
ATOM 654 C C . LEU A 1 90 ? 8.461 15.328 3.562 1 98.5 90 LEU A C 1
ATOM 656 O O . LEU A 1 90 ? 8.328 14.656 4.59 1 98.5 90 LEU A O 1
ATOM 660 N N . SER A 1 91 ? 9.344 14.984 2.631 1 97.56 91 SER A N 1
ATOM 661 C CA . SER A 1 91 ? 10.188 13.805 2.73 1 97.56 91 SER A CA 1
ATOM 662 C C . SER A 1 91 ? 11.602 14.164 3.18 1 97.56 91 SER A C 1
ATOM 664 O O . SER A 1 91 ? 12.461 13.297 3.303 1 97.56 91 SER A O 1
ATOM 666 N N . ARG A 1 92 ? 11.789 15.461 3.447 1 96.06 92 ARG A N 1
ATOM 667 C CA . ARG A 1 92 ? 13.125 15.898 3.832 1 96.06 92 ARG A CA 1
ATOM 668 C C . ARG A 1 92 ? 13.484 15.406 5.23 1 96.06 92 ARG A C 1
ATOM 670 O O . ARG A 1 92 ? 12.609 15.273 6.09 1 96.06 92 ARG A O 1
ATOM 677 N N . LYS A 1 93 ? 14.766 15.266 5.508 1 92.88 93 LYS A N 1
ATOM 678 C CA . LYS A 1 93 ? 15.25 14.82 6.809 1 92.88 93 LYS A CA 1
ATOM 679 C C . LYS A 1 93 ? 15.414 16 7.766 1 92.88 93 LYS A C 1
ATOM 681 O O . LYS A 1 93 ? 15.266 15.844 8.977 1 92.88 93 LYS A O 1
ATOM 686 N N . GLU A 1 94 ? 15.719 17.125 7.129 1 90.44 94 GLU A N 1
ATOM 687 C CA . GLU A 1 94 ? 15.984 18.312 7.93 1 90.44 94 GLU A CA 1
ATOM 688 C C . GLU A 1 94 ? 15.266 19.531 7.355 1 90.44 94 GLU A C 1
ATOM 690 O O . GLU A 1 94 ? 14.844 19.516 6.195 1 90.44 94 GLU A O 1
ATOM 695 N N . GLY A 1 95 ? 15.07 20.5 8.258 1 91.62 95 GLY A N 1
ATOM 696 C CA . GLY A 1 95 ? 14.492 21.75 7.793 1 91.62 95 GLY A CA 1
ATOM 697 C C . GLY A 1 95 ? 12.977 21.797 7.941 1 91.62 95 GLY A C 1
ATOM 698 O O . GLY A 1 95 ? 12.383 20.938 8.586 1 91.62 95 GLY A O 1
ATOM 699 N N . ASP A 1 96 ? 12.461 22.906 7.406 1 95.31 96 ASP A N 1
ATOM 700 C CA . ASP A 1 96 ? 11.023 23.125 7.441 1 95.31 96 ASP A CA 1
ATOM 701 C C . ASP A 1 96 ? 10.32 22.312 6.355 1 95.31 96 ASP A C 1
ATOM 703 O O . ASP A 1 96 ? 10.312 22.703 5.184 1 95.31 96 ASP A O 1
ATOM 707 N N . ARG A 1 97 ? 9.625 21.25 6.73 1 97.06 97 ARG A N 1
ATOM 708 C CA . ARG A 1 97 ? 8.969 20.359 5.777 1 97.06 97 ARG A CA 1
ATOM 709 C C . ARG A 1 97 ? 7.727 21.016 5.188 1 97.06 97 ARG A C 1
ATOM 711 O O . ARG A 1 97 ? 7.191 20.547 4.18 1 97.06 97 ARG A O 1
ATOM 718 N N . PHE A 1 98 ? 7.309 22.047 5.773 1 98.19 98 PHE A N 1
ATOM 719 C CA . PHE A 1 98 ? 6.07 22.656 5.301 1 98.19 98 PHE A CA 1
ATOM 720 C C . PHE A 1 98 ? 6.355 23.938 4.527 1 98.19 98 PHE A C 1
ATOM 722 O O . PHE A 1 98 ? 5.434 24.672 4.168 1 98.19 98 PHE A O 1
ATOM 729 N N . ALA A 1 99 ? 7.637 24.109 4.328 1 95.81 99 ALA A N 1
ATOM 730 C CA . ALA A 1 99 ? 7.977 25.219 3.441 1 95.81 99 ALA A CA 1
ATOM 731 C C . ALA A 1 99 ? 7.34 25.031 2.066 1 95.81 99 ALA A C 1
ATOM 733 O O . ALA A 1 99 ? 7.566 24.016 1.401 1 95.81 99 ALA A O 1
ATOM 734 N N . GLY A 1 100 ? 6.496 25.922 1.64 1 96.38 100 GLY A N 1
ATOM 735 C CA . GLY A 1 100 ? 5.867 25.875 0.33 1 96.38 100 GLY A CA 1
ATOM 736 C C . GLY A 1 100 ? 4.672 24.938 0.283 1 96.38 100 GLY A C 1
ATOM 737 O O . GLY A 1 100 ? 4.156 24.625 -0.795 1 96.38 100 GLY A O 1
ATOM 738 N N . VAL A 1 101 ? 4.273 24.406 1.365 1 98.44 101 VAL A N 1
ATOM 739 C CA . VAL A 1 101 ? 3.125 23.516 1.423 1 98.44 101 VAL A CA 1
ATOM 740 C C . VAL A 1 101 ? 1.904 24.266 1.939 1 98.44 101 VAL A C 1
ATOM 742 O O . VAL A 1 101 ? 1.912 24.781 3.061 1 98.44 101 VAL A O 1
ATOM 745 N N . SER A 1 102 ? 0.898 24.422 1.046 1 98.56 102 SER A N 1
ATOM 746 C CA . SER A 1 102 ? -0.373 24.984 1.486 1 98.56 102 SER A CA 1
ATOM 747 C C . SER A 1 102 ? -1.22 23.938 2.209 1 98.56 102 SER A C 1
ATOM 749 O O . SER A 1 102 ? -1.368 22.812 1.729 1 98.56 102 SER A O 1
ATOM 751 N N . TRP A 1 103 ? -1.727 24.297 3.367 1 98.5 103 TRP A N 1
ATOM 752 C CA . TRP A 1 103 ? -2.424 23.312 4.18 1 98.5 103 TRP A CA 1
ATOM 753 C C . TRP A 1 103 ? -3.598 23.938 4.922 1 98.5 103 TRP A C 1
ATOM 755 O O . TRP A 1 103 ? -3.682 25.172 5.035 1 98.5 103 TRP A O 1
ATOM 765 N N . GLU A 1 104 ? -4.496 23.109 5.281 1 98.06 104 GLU A N 1
ATOM 766 C CA . GLU A 1 104 ? -5.641 23.391 6.145 1 98.06 104 GLU A CA 1
ATOM 767 C C . GLU A 1 104 ? -5.574 22.578 7.438 1 98.06 104 GLU A C 1
ATOM 769 O O . GLU A 1 104 ? -4.809 21.625 7.535 1 98.06 104 GLU A O 1
ATOM 774 N N . THR A 1 105 ? -6.34 22.984 8.445 1 98 105 THR A N 1
ATOM 775 C CA . THR A 1 105 ? -6.371 22.234 9.703 1 98 105 THR A CA 1
ATOM 776 C C . THR A 1 105 ? -7.777 22.219 10.289 1 98 105 THR A C 1
ATOM 778 O O . THR A 1 105 ? -8.617 23.047 9.93 1 98 105 THR A O 1
ATOM 781 N N . THR A 1 106 ? -7.984 21.266 11.086 1 96.56 106 THR A N 1
ATOM 782 C CA . THR A 1 106 ? -9.211 21.203 11.875 1 96.56 106 THR A CA 1
ATOM 783 C C . THR A 1 106 ? -8.961 21.672 13.305 1 96.56 106 THR A C 1
ATOM 785 O O . THR A 1 106 ? -7.816 21.906 13.703 1 96.56 106 THR A O 1
ATOM 788 N N . ALA A 1 107 ? -10.086 21.781 14.039 1 94.06 107 ALA A N 1
ATOM 789 C CA . ALA A 1 107 ? -10 22.219 15.422 1 94.06 107 ALA A CA 1
ATOM 790 C C . ALA A 1 107 ? -9.234 21.219 16.281 1 94.06 107 ALA A C 1
ATOM 792 O O . ALA A 1 107 ? -8.547 21.609 17.234 1 94.06 107 ALA A O 1
ATOM 793 N N . ASP A 1 108 ? -9.242 19.969 15.891 1 94.5 108 ASP A N 1
ATOM 794 C CA . ASP A 1 108 ? -8.617 18.922 16.688 1 94.5 108 ASP A CA 1
ATOM 795 C C . ASP A 1 108 ? -7.16 18.719 16.266 1 94.5 108 ASP A C 1
ATOM 797 O O . ASP A 1 108 ? -6.48 17.828 16.781 1 94.5 108 ASP A O 1
ATOM 801 N N . GLY A 1 109 ? -6.668 19.531 15.305 1 96.88 109 GLY A N 1
ATOM 802 C CA . GLY A 1 109 ? -5.238 19.578 15.055 1 96.88 109 GLY A CA 1
ATOM 803 C C . GLY A 1 109 ? -4.816 18.766 13.844 1 96.88 109 GLY A C 1
ATOM 804 O O . GLY A 1 109 ? -3.635 18.734 13.492 1 96.88 109 GLY A O 1
ATOM 805 N N . ALA A 1 110 ? -5.746 18.109 13.172 1 98.5 110 ALA A N 1
ATOM 806 C CA . ALA A 1 110 ? -5.41 17.422 11.93 1 98.5 110 ALA A CA 1
ATOM 807 C C . ALA A 1 110 ? -5.031 18.406 10.836 1 98.5 110 ALA A C 1
ATOM 809 O O . ALA A 1 110 ? -5.641 19.484 10.727 1 98.5 110 ALA A O 1
ATOM 810 N N . VAL A 1 111 ? -4.031 18.094 10.055 1 98.88 111 VAL A N 1
ATOM 811 C CA . VAL A 1 111 ? -3.557 18.969 9 1 98.88 111 VAL A CA 1
ATOM 812 C C . VAL A 1 111 ? -3.701 18.281 7.645 1 98.88 111 VAL A C 1
ATOM 814 O O . VAL A 1 111 ? -3.365 17.109 7.5 1 98.88 111 VAL A O 1
ATOM 817 N N . TYR A 1 112 ? -4.199 19.031 6.668 1 98.88 112 TYR A N 1
ATOM 818 C CA . TYR A 1 112 ? -4.43 18.516 5.324 1 98.88 112 TYR A CA 1
ATOM 819 C C . TYR A 1 112 ? -3.729 19.375 4.281 1 98.88 112 TYR A C 1
ATOM 821 O O . TYR A 1 112 ? -3.766 20.594 4.352 1 98.88 112 TYR A O 1
ATOM 829 N N . VAL A 1 113 ? -3.104 18.719 3.336 1 98.88 113 VAL A N 1
ATOM 830 C CA . VAL A 1 113 ? -2.482 19.422 2.221 1 98.88 113 VAL A CA 1
ATOM 831 C C . VAL A 1 113 ? -3.557 19.891 1.243 1 98.88 113 VAL A C 1
ATOM 833 O O . VAL A 1 113 ? -4.367 19.094 0.771 1 98.88 113 VAL A O 1
ATOM 836 N N . ARG A 1 114 ? -3.547 21.125 0.926 1 98.62 114 ARG A N 1
ATOM 837 C CA . ARG A 1 114 ? -4.531 21.672 -0.008 1 98.62 114 ARG A CA 1
ATOM 838 C C . ARG A 1 114 ? -4.344 21.078 -1.401 1 98.62 114 ARG A C 1
ATOM 840 O O . ARG A 1 114 ? -3.213 20.906 -1.862 1 98.62 114 ARG A O 1
ATOM 847 N N . GLY A 1 115 ? -5.504 20.75 -2.047 1 98.38 115 GLY A N 1
ATOM 848 C CA . GLY A 1 115 ? -5.457 20.281 -3.42 1 98.38 115 GLY A CA 1
ATOM 849 C C . GLY A 1 115 ? -5.297 18.781 -3.525 1 98.38 115 GLY A C 1
ATOM 850 O O . GLY A 1 115 ? -5.312 18.219 -4.625 1 98.38 115 GLY A O 1
ATOM 851 N N . ALA A 1 116 ? -5.184 18.094 -2.404 1 98.81 116 ALA A N 1
ATOM 852 C CA . ALA A 1 116 ? -5.07 16.641 -2.404 1 98.81 116 ALA A CA 1
ATOM 853 C C . ALA A 1 116 ? -6.344 15.992 -2.939 1 98.81 116 ALA A C 1
ATOM 855 O O . ALA A 1 116 ? -7.418 16.594 -2.906 1 98.81 116 ALA A O 1
ATOM 856 N N . THR A 1 117 ? -6.207 14.75 -3.438 1 98.81 117 THR A N 1
ATOM 857 C CA . THR A 1 117 ? -7.352 14.078 -4.043 1 98.81 117 THR A CA 1
ATOM 858 C C . THR A 1 117 ? -8.305 13.562 -2.969 1 98.81 117 THR A C 1
ATOM 860 O O . THR A 1 117 ? -9.477 13.297 -3.244 1 98.81 117 THR A O 1
ATOM 863 N N . ALA A 1 118 ? -7.824 13.367 -1.774 1 98.81 118 ALA A N 1
ATOM 864 C CA . ALA A 1 118 ? -8.648 12.953 -0.636 1 98.81 118 ALA A CA 1
ATOM 865 C C . ALA A 1 118 ? -8.023 13.414 0.68 1 98.81 118 ALA A C 1
ATOM 867 O O . ALA A 1 118 ? -6.797 13.547 0.782 1 98.81 118 ALA A O 1
ATOM 868 N N . TRP A 1 119 ? -8.82 13.688 1.639 1 98.81 119 TRP A N 1
ATOM 869 C CA . TRP A 1 119 ? -8.469 13.906 3.039 1 98.81 119 TRP A CA 1
ATOM 870 C C . TRP A 1 119 ? -9.141 12.859 3.932 1 98.81 119 TRP A C 1
ATOM 872 O O . TRP A 1 119 ? -10.328 12.594 3.791 1 98.81 119 TRP A O 1
ATOM 882 N N . LEU A 1 120 ? -8.398 12.281 4.828 1 98.81 120 LEU A N 1
ATOM 883 C CA . LEU A 1 120 ? -8.922 11.375 5.844 1 98.81 120 LEU A CA 1
ATOM 884 C C . LEU A 1 120 ? -8.594 11.883 7.246 1 98.81 120 LEU A C 1
ATOM 886 O O . LEU A 1 120 ? -7.445 12.203 7.543 1 98.81 120 LEU A O 1
ATOM 890 N N . ASP A 1 121 ? -9.586 12 8.047 1 98.81 121 ASP A N 1
ATOM 891 C CA . ASP A 1 121 ? -9.422 12.297 9.469 1 98.81 121 ASP A CA 1
ATOM 892 C C . ASP A 1 121 ? -9.188 11.016 10.273 1 98.81 121 ASP A C 1
ATOM 894 O O . ASP A 1 121 ? -10.07 10.164 10.359 1 98.81 121 ASP A O 1
ATOM 898 N N . CYS A 1 122 ? -7.988 10.961 10.914 1 98.81 122 CYS A N 1
ATOM 899 C CA . CYS A 1 122 ? -7.617 9.656 11.461 1 98.81 122 CYS A CA 1
ATOM 900 C C . CYS A 1 122 ? -7.105 9.789 12.891 1 98.81 122 CYS A C 1
ATOM 902 O O . CYS A 1 122 ? -6.691 10.867 13.305 1 98.81 122 CYS A O 1
ATOM 904 N N . SER A 1 123 ? -7.191 8.742 13.625 1 98.88 123 SER A N 1
ATOM 905 C CA . SER A 1 123 ? -6.457 8.531 14.867 1 98.88 123 SER A CA 1
ATOM 906 C C . SER A 1 123 ? -5.641 7.246 14.82 1 98.88 123 SER A C 1
ATOM 908 O O . SER A 1 123 ? -5.934 6.344 14.031 1 98.88 123 SER A O 1
ATOM 910 N N . VAL A 1 124 ? -4.617 7.191 15.609 1 98.88 124 VAL A N 1
ATOM 911 C CA . VAL A 1 124 ? -3.809 5.98 15.672 1 98.88 124 VAL A CA 1
ATOM 912 C C . VAL A 1 124 ? -4.582 4.879 16.391 1 98.88 124 VAL A C 1
ATOM 914 O O . VAL A 1 124 ? -5.027 5.066 17.531 1 98.88 124 VAL A O 1
ATOM 917 N N . GLU A 1 125 ? -4.809 3.82 15.727 1 98.75 125 GLU A N 1
ATOM 918 C CA . GLU A 1 125 ? -5.457 2.654 16.312 1 98.75 125 GLU A CA 1
ATOM 919 C C . GLU A 1 125 ? -4.457 1.782 17.062 1 98.75 125 GLU A C 1
ATOM 921 O O . GLU A 1 125 ? -4.676 1.437 18.234 1 98.75 125 GLU A O 1
ATOM 926 N N . ARG A 1 126 ? -3.391 1.424 16.391 1 97.81 126 ARG A N 1
ATOM 927 C CA . ARG A 1 126 ? -2.279 0.698 17 1 97.81 126 ARG A CA 1
ATOM 928 C C . ARG A 1 126 ? -1.082 0.645 16.062 1 97.81 126 ARG A C 1
ATOM 930 O O . ARG A 1 126 ? -1.2 0.977 14.875 1 97.81 126 ARG A O 1
ATOM 937 N N . GLU A 1 127 ? 0.034 0.296 16.641 1 98.56 127 GLU A N 1
ATOM 938 C CA . GLU A 1 127 ? 1.268 0.08 15.891 1 98.56 127 GLU A CA 1
ATOM 939 C C . GLU A 1 127 ? 1.699 -1.383 15.953 1 98.56 127 GLU A C 1
ATOM 941 O O . GLU A 1 127 ? 1.662 -2.006 17.016 1 98.56 127 GLU A O 1
ATOM 946 N N . LEU A 1 128 ? 2.055 -1.911 14.805 1 98.31 128 LEU A N 1
ATOM 947 C CA . LEU A 1 128 ? 2.502 -3.297 14.703 1 98.31 128 LEU A CA 1
ATOM 948 C C . LEU A 1 128 ? 3.957 -3.365 14.25 1 98.31 128 LEU A C 1
ATOM 950 O O . LEU A 1 128 ? 4.301 -2.871 13.172 1 98.31 128 LEU A O 1
ATOM 954 N N . PRO A 1 129 ? 4.809 -3.965 15.094 1 98.31 129 PRO A N 1
ATOM 955 C CA . PRO A 1 129 ? 6.203 -4.102 14.656 1 98.31 129 PRO A CA 1
ATOM 956 C C . PRO A 1 129 ? 6.34 -4.949 13.391 1 98.31 129 PRO A C 1
ATOM 958 O O . PRO A 1 129 ? 5.645 -5.957 13.242 1 98.31 129 PRO A O 1
ATOM 961 N N . ALA A 1 130 ? 7.234 -4.57 12.508 1 98.69 130 ALA A N 1
ATOM 962 C CA . ALA A 1 130 ? 7.508 -5.273 11.258 1 98.69 130 ALA A CA 1
ATOM 963 C C . ALA A 1 130 ? 8.914 -4.969 10.75 1 98.69 130 ALA A C 1
ATOM 965 O O . ALA A 1 130 ? 9.109 -4.047 9.953 1 98.69 130 ALA A O 1
ATOM 966 N N . GLY A 1 131 ? 9.867 -5.75 11.188 1 98.5 131 GLY A N 1
ATOM 967 C CA . GLY A 1 131 ? 11.25 -5.543 10.789 1 98.5 131 GLY A CA 1
ATOM 968 C C . GLY A 1 131 ? 11.805 -4.211 11.25 1 98.5 131 GLY A C 1
ATOM 969 O O . GLY A 1 131 ? 11.75 -3.885 12.438 1 98.5 131 GLY A O 1
ATOM 970 N N . ASP A 1 132 ? 12.312 -3.475 10.281 1 98.69 132 ASP A N 1
ATOM 971 C CA . ASP A 1 132 ? 12.93 -2.189 10.609 1 98.69 132 ASP A CA 1
ATOM 972 C C . ASP A 1 132 ? 11.906 -1.055 10.5 1 98.69 132 ASP A C 1
ATOM 974 O O . ASP A 1 132 ? 12.281 0.121 10.516 1 98.69 132 ASP A O 1
ATOM 978 N N . HIS A 1 133 ? 10.664 -1.346 10.352 1 98.69 133 HIS A N 1
ATOM 979 C CA . HIS A 1 133 ? 9.539 -0.422 10.367 1 98.69 133 HIS A CA 1
ATOM 980 C C . HIS A 1 133 ? 8.477 -0.872 11.367 1 98.69 133 HIS A C 1
ATOM 982 O O . HIS A 1 133 ? 8.578 -1.958 11.945 1 98.69 133 HIS A O 1
ATOM 988 N N . ALA A 1 134 ? 7.559 0.005 11.625 1 98.75 134 ALA A N 1
ATOM 989 C CA . ALA A 1 134 ? 6.27 -0.327 12.219 1 98.75 134 ALA A CA 1
ATOM 990 C C . ALA A 1 134 ? 5.125 -0.011 11.258 1 98.75 134 ALA A C 1
ATOM 992 O O . ALA A 1 134 ? 5.188 0.963 10.508 1 98.75 134 ALA A O 1
ATOM 993 N N . ILE A 1 135 ? 4.145 -0.896 11.297 1 98.88 135 ILE A N 1
ATOM 994 C CA . ILE A 1 135 ? 2.893 -0.592 10.617 1 98.88 135 ILE A CA 1
ATOM 995 C C . ILE A 1 135 ? 1.981 0.21 11.539 1 98.88 135 ILE A C 1
ATOM 997 O O . ILE A 1 135 ? 1.511 -0.306 12.555 1 98.88 135 ILE A O 1
ATOM 1001 N N . ALA A 1 136 ? 1.814 1.489 11.227 1 98.94 136 ALA A N 1
ATOM 1002 C CA . ALA A 1 136 ? 0.848 2.316 11.945 1 98.94 136 ALA A CA 1
ATOM 1003 C C . ALA A 1 136 ? -0.562 2.113 11.391 1 98.94 136 ALA A C 1
ATOM 1005 O O . ALA A 1 136 ? -0.853 2.496 10.258 1 98.94 136 ALA A O 1
ATOM 1006 N N . LEU A 1 137 ? -1.379 1.488 12.141 1 98.94 137 LEU A N 1
ATOM 1007 C CA . LEU A 1 137 ? -2.789 1.317 11.805 1 98.94 137 LEU A CA 1
ATOM 1008 C C . LEU A 1 137 ? -3.611 2.502 12.297 1 98.94 137 LEU A C 1
ATOM 1010 O O . LEU A 1 137 ? -3.541 2.867 13.477 1 98.94 137 LEU A O 1
ATOM 1014 N N . LEU A 1 138 ? -4.34 3.115 11.367 1 98.94 138 LEU A N 1
ATOM 1015 C CA . LEU A 1 138 ? -5.09 4.328 11.664 1 98.94 138 LEU A CA 1
ATOM 1016 C C . LEU A 1 138 ? -6.586 4.102 11.461 1 98.94 138 LEU A C 1
ATOM 1018 O O . LEU A 1 138 ? -7 3.471 10.492 1 98.94 138 LEU A O 1
ATOM 1022 N N . ARG A 1 139 ? -7.344 4.609 12.375 1 98.81 139 ARG A N 1
ATOM 1023 C CA . ARG A 1 139 ? -8.797 4.582 12.25 1 98.81 139 ARG A CA 1
ATOM 1024 C C . ARG A 1 139 ? -9.312 5.84 11.562 1 98.81 139 ARG A C 1
ATOM 1026 O O . ARG A 1 139 ? -8.93 6.953 11.93 1 98.81 139 ARG A O 1
ATOM 1033 N N . VAL A 1 140 ? -10.18 5.695 10.562 1 98.81 140 VAL A N 1
ATOM 1034 C CA . VAL A 1 140 ? -10.758 6.816 9.836 1 98.81 140 VAL A CA 1
ATOM 1035 C C . VAL A 1 140 ? -12.047 7.266 10.508 1 98.81 140 VAL A C 1
ATOM 1037 O O . VAL A 1 140 ? -12.93 6.445 10.789 1 98.81 140 VAL A O 1
ATOM 1040 N N . HIS A 1 141 ? -12.156 8.578 10.719 1 98.06 141 HIS A N 1
ATOM 1041 C CA . HIS A 1 141 ? -13.32 9.125 11.398 1 98.06 141 HIS A CA 1
ATOM 1042 C C . HIS A 1 141 ? -14.148 10 10.461 1 98.06 141 HIS A C 1
ATOM 1044 O O . HIS A 1 141 ? -15.336 10.234 10.711 1 98.06 141 HIS A O 1
ATOM 1050 N N . GLY A 1 142 ? -13.547 10.516 9.469 1 97.88 142 GLY A N 1
ATOM 1051 C CA . GLY A 1 142 ? -14.141 11.398 8.484 1 97.88 142 GLY A CA 1
ATOM 1052 C C . GLY A 1 142 ? -13.305 11.523 7.219 1 97.88 142 GLY A C 1
ATOM 1053 O O . GLY A 1 142 ? -12.156 11.078 7.18 1 97.88 142 GLY A O 1
ATOM 1054 N N . LEU A 1 143 ? -13.969 12.078 6.199 1 98.06 143 LEU A N 1
ATOM 1055 C CA . LEU A 1 143 ? -13.203 12.141 4.957 1 98.06 143 LEU A CA 1
ATOM 1056 C C . LEU A 1 143 ? -13.797 13.195 4.02 1 98.06 143 LEU A C 1
ATOM 1058 O O . LEU A 1 143 ? -14.906 13.672 4.238 1 98.06 143 LEU A O 1
ATOM 1062 N N . ARG A 1 144 ? -12.977 13.57 3.162 1 97.38 144 ARG A N 1
ATOM 1063 C CA . ARG A 1 144 ? -13.312 14.297 1.943 1 97.38 144 ARG A CA 1
ATOM 1064 C C . ARG A 1 144 ? -12.586 13.711 0.737 1 97.38 144 ARG A C 1
ATOM 1066 O O . ARG A 1 144 ? -11.398 13.383 0.82 1 97.38 144 ARG A O 1
ATOM 1073 N N . ALA A 1 145 ? -13.359 13.508 -0.364 1 97.75 145 ALA A N 1
ATOM 1074 C CA . ALA A 1 145 ? -12.742 12.906 -1.545 1 97.75 145 ALA A CA 1
ATOM 1075 C C . ALA A 1 145 ? -13.094 13.695 -2.805 1 97.75 145 ALA A C 1
ATOM 1077 O O . ALA A 1 145 ? -14.203 14.219 -2.928 1 97.75 145 ALA A O 1
ATOM 1078 N N . ASP A 1 146 ? -12.141 13.781 -3.627 1 97.44 146 ASP A N 1
ATOM 1079 C CA . ASP A 1 146 ? -12.305 14.297 -4.984 1 97.44 146 ASP A CA 1
ATOM 1080 C C . ASP A 1 146 ? -11.867 13.266 -6.02 1 97.44 146 ASP A C 1
ATOM 1082 O O . ASP A 1 146 ? -10.773 13.375 -6.586 1 97.44 146 ASP A O 1
ATOM 1086 N N . PRO A 1 147 ? -12.773 12.336 -6.359 1 94.94 147 PRO A N 1
ATOM 1087 C CA . PRO A 1 147 ? -12.398 11.227 -7.246 1 94.94 147 PRO A CA 1
ATOM 1088 C C . PRO A 1 147 ? -12.031 11.703 -8.648 1 94.94 147 PRO A C 1
ATOM 1090 O O . PRO A 1 147 ? -11.445 10.938 -9.43 1 94.94 147 PRO A O 1
ATOM 1093 N N . GLY A 1 148 ? -12.344 12.898 -8.953 1 94.94 148 GLY A N 1
ATOM 1094 C CA . GLY A 1 148 ? -12.031 13.414 -10.281 1 94.94 148 GLY A CA 1
ATOM 1095 C C . GLY A 1 148 ? -10.625 13.969 -10.391 1 94.94 148 GLY A C 1
ATOM 1096 O O . GLY A 1 148 ? -10.125 14.195 -11.492 1 94.94 148 GLY A O 1
ATOM 1097 N N . ALA A 1 149 ? -9.992 14.211 -9.289 1 96.62 149 ALA A N 1
ATOM 1098 C CA . ALA A 1 149 ? -8.633 14.75 -9.289 1 96.62 149 ALA A CA 1
ATOM 1099 C C . ALA A 1 149 ? -7.613 13.656 -9.602 1 96.62 149 ALA A C 1
ATOM 1101 O O . ALA A 1 149 ? -7.727 12.531 -9.117 1 96.62 149 ALA A O 1
ATOM 1102 N N . ALA A 1 150 ? -6.617 14.016 -10.438 1 97.88 150 ALA A N 1
ATOM 1103 C CA . ALA A 1 150 ? -5.566 13.062 -10.789 1 97.88 150 ALA A CA 1
ATOM 1104 C C . ALA A 1 150 ? -4.555 12.922 -9.656 1 97.88 150 ALA A C 1
ATOM 1106 O O . ALA A 1 150 ? -4.078 13.922 -9.109 1 97.88 150 ALA A O 1
ATOM 1107 N N . PRO A 1 151 ? -4.215 11.703 -9.352 1 98.62 151 PRO A N 1
ATOM 1108 C CA . PRO A 1 151 ? -3.283 11.477 -8.242 1 98.62 151 PRO A CA 1
ATOM 1109 C C . PRO A 1 151 ? -1.822 11.609 -8.664 1 98.62 151 PRO A C 1
ATOM 1111 O O . PRO A 1 151 ? -1.499 11.453 -9.844 1 98.62 151 PRO A O 1
ATOM 1114 N N . LEU A 1 152 ? -0.947 11.969 -7.723 1 98.75 152 LEU A N 1
ATOM 1115 C CA . LEU A 1 152 ? 0.493 11.773 -7.859 1 98.75 152 LEU A CA 1
ATOM 1116 C C . LEU A 1 152 ? 0.852 10.297 -7.789 1 98.75 152 LEU A C 1
ATOM 1118 O O . LEU A 1 152 ? 0.338 9.57 -6.934 1 98.75 152 LEU A O 1
ATOM 1122 N N . ILE A 1 153 ? 1.656 9.852 -8.719 1 98.75 153 ILE A N 1
ATOM 1123 C CA . ILE A 1 153 ? 2.104 8.461 -8.719 1 98.75 153 ILE A CA 1
ATOM 1124 C C . ILE A 1 153 ? 3.615 8.406 -8.5 1 98.75 153 ILE A C 1
ATOM 1126 O O . ILE A 1 153 ? 4.359 9.203 -9.078 1 98.75 153 ILE A O 1
ATOM 1130 N N . PHE A 1 154 ? 4.055 7.523 -7.656 1 98.62 154 PHE A N 1
ATOM 1131 C CA . PHE A 1 154 ? 5.461 7.223 -7.422 1 98.62 154 PHE A CA 1
ATOM 1132 C C . PHE A 1 154 ? 5.812 5.836 -7.949 1 98.62 154 PHE A C 1
ATOM 1134 O O . PHE A 1 154 ? 5.18 4.848 -7.578 1 98.62 154 PHE A O 1
ATOM 1141 N N . HIS A 1 155 ? 6.781 5.699 -8.852 1 98.56 155 HIS A N 1
ATOM 1142 C CA . HIS A 1 155 ? 7.195 4.469 -9.508 1 98.56 155 HIS A CA 1
ATOM 1143 C C . HIS A 1 155 ? 8.641 4.559 -9.984 1 98.56 155 HIS A C 1
ATOM 1145 O O . HIS A 1 155 ? 9.023 5.52 -10.664 1 98.56 155 HIS A O 1
ATOM 1151 N N . GLY A 1 156 ? 9.375 3.537 -9.586 1 97.12 156 GLY A N 1
ATOM 1152 C CA . GLY A 1 156 ? 10.766 3.533 -9.992 1 97.12 156 GLY A CA 1
ATOM 1153 C C . GLY A 1 156 ? 11.547 4.719 -9.453 1 97.12 156 GLY A C 1
ATOM 1154 O O . GLY A 1 156 ? 12.359 5.312 -10.172 1 97.12 156 GLY A O 1
ATOM 1155 N N . SER A 1 157 ? 11.273 5.238 -8.344 1 96 157 SER A N 1
ATOM 1156 C CA . SER A 1 157 ? 11.938 6.34 -7.656 1 96 157 SER A CA 1
ATOM 1157 C C . SER A 1 157 ? 11.703 7.664 -8.375 1 96 157 SER A C 1
ATOM 1159 O O . SER A 1 157 ? 12.508 8.594 -8.258 1 96 157 SER A O 1
ATOM 1161 N N . ARG A 1 158 ? 10.547 7.672 -9.094 1 97 158 ARG A N 1
ATOM 1162 C CA . ARG A 1 158 ? 10.18 8.891 -9.812 1 97 158 ARG A CA 1
ATOM 1163 C C . ARG A 1 158 ? 8.695 9.195 -9.641 1 97 158 ARG A C 1
ATOM 1165 O O . ARG A 1 158 ? 7.883 8.281 -9.469 1 97 158 ARG A O 1
ATOM 1172 N N . PHE A 1 159 ? 8.461 10.523 -9.766 1 98.25 159 PHE A N 1
ATOM 1173 C CA . PHE A 1 159 ? 7.062 10.922 -9.852 1 98.25 159 PHE A CA 1
ATOM 1174 C C . PHE A 1 159 ? 6.523 10.711 -11.266 1 98.25 159 PHE A C 1
ATOM 1176 O O . PHE A 1 159 ? 7.207 11 -12.242 1 98.25 159 PHE A O 1
ATOM 1183 N N . ARG A 1 160 ? 5.348 10.086 -11.281 1 97.94 160 ARG A N 1
ATOM 1184 C CA . ARG A 1 160 ? 4.672 9.766 -12.539 1 97.94 160 ARG A CA 1
ATOM 1185 C C . ARG A 1 160 ? 3.24 10.297 -12.531 1 97.94 160 ARG A C 1
ATOM 1187 O O . ARG A 1 160 ? 2.766 10.82 -11.523 1 97.94 160 ARG A O 1
ATOM 1194 N N . THR A 1 161 ? 2.643 10.32 -13.727 1 97.62 161 THR A N 1
ATOM 1195 C CA . THR A 1 161 ? 1.237 10.68 -13.875 1 97.62 161 THR A CA 1
ATOM 1196 C C . THR A 1 161 ? 0.481 9.617 -14.664 1 97.62 161 THR A C 1
ATOM 1198 O O . THR A 1 161 ? 1.093 8.797 -15.352 1 97.62 161 THR A O 1
ATOM 1201 N N . LEU A 1 162 ? -0.851 9.578 -14.484 1 97.12 162 LEU A N 1
ATOM 1202 C CA . LEU A 1 162 ? -1.693 8.672 -15.25 1 97.12 162 LEU A CA 1
ATOM 1203 C C . LEU A 1 162 ? -1.828 9.141 -16.688 1 97.12 162 LEU A C 1
ATOM 1205 O O . LEU A 1 162 ? -1.892 10.344 -16.953 1 97.12 162 LEU A O 1
ATOM 1209 N N . ALA A 1 163 ? -1.895 8.062 -17.5 1 93.94 163 ALA A N 1
ATOM 1210 C CA . ALA A 1 163 ? -2.24 8.383 -18.891 1 93.94 163 ALA A CA 1
ATOM 1211 C C . ALA A 1 163 ? -3.678 8.883 -19 1 93.94 163 ALA A C 1
ATOM 1213 O O . ALA A 1 163 ? -4.555 8.43 -18.25 1 93.94 163 ALA A O 1
ATOM 1214 N N . ALA A 1 164 ? -3.881 9.82 -19.891 1 81.56 164 ALA A N 1
ATOM 1215 C CA . ALA A 1 164 ? -5.227 10.328 -20.125 1 81.56 164 ALA A CA 1
ATOM 1216 C C . ALA A 1 164 ? -6.152 9.227 -20.641 1 81.56 164 ALA A C 1
ATOM 1218 O O . ALA A 1 164 ? -5.715 8.336 -21.359 1 81.56 164 ALA A O 1
ATOM 1219 N N . VAL A 1 165 ? -7.352 9.055 -19.922 1 68.81 165 VAL A N 1
ATOM 1220 C CA . VAL A 1 165 ? -8.336 8.102 -20.422 1 68.81 165 VAL A CA 1
ATOM 1221 C C . VAL A 1 165 ? -9.023 8.68 -21.656 1 68.81 165 VAL A C 1
ATOM 1223 O O . VAL A 1 165 ? -9.391 9.859 -21.688 1 68.81 165 VAL A O 1
ATOM 1226 N N . ASP A 1 166 ? -8.727 8.211 -22.859 1 52.88 166 ASP A N 1
ATOM 1227 C CA . ASP A 1 166 ? -9.445 8.672 -24.047 1 52.88 166 ASP A CA 1
ATOM 1228 C C . ASP A 1 166 ? -10.953 8.594 -23.844 1 52.88 166 ASP A C 1
ATOM 1230 O O . ASP A 1 166 ? -11.445 7.688 -23.172 1 52.88 166 ASP A O 1
ATOM 1234 N N . MET B 1 1 ? -10.172 27.156 9.617 1 87.31 1 MET B N 1
ATOM 1235 C CA . MET B 1 1 ? -10.328 25.812 10.172 1 87.31 1 MET B CA 1
ATOM 1236 C C . MET B 1 1 ? -11.445 25.047 9.461 1 87.31 1 MET B C 1
ATOM 1238 O O . MET B 1 1 ? -12.539 25.578 9.273 1 87.31 1 MET B O 1
ATOM 1242 N N . ILE B 1 2 ? -11.109 23.906 8.961 1 91.38 2 ILE B N 1
ATOM 1243 C CA . ILE B 1 2 ? -12.086 23.172 8.156 1 91.38 2 ILE B CA 1
ATOM 1244 C C . ILE B 1 2 ? -12.695 22.047 8.977 1 91.38 2 ILE B C 1
ATOM 1246 O O . ILE B 1 2 ? -12.211 21.734 10.062 1 91.38 2 ILE B O 1
ATOM 1250 N N . GLN B 1 3 ? -13.836 21.594 8.484 1 91.31 3 GLN B N 1
ATOM 1251 C CA . GLN B 1 3 ? -14.484 20.422 9.047 1 91.31 3 GLN B CA 1
ATOM 1252 C C . GLN B 1 3 ? -14.656 19.328 7.992 1 91.31 3 GLN B C 1
ATOM 1254 O O . GLN B 1 3 ? -15.133 19.609 6.883 1 91.31 3 GLN B O 1
ATOM 1259 N N . LEU B 1 4 ? -14.156 18.172 8.383 1 92.94 4 LEU B N 1
ATOM 1260 C CA . LEU B 1 4 ? -14.422 17.062 7.48 1 92.94 4 LEU B CA 1
ATOM 1261 C C . LEU B 1 4 ? -15.758 16.406 7.809 1 92.94 4 LEU B C 1
ATOM 1263 O O . LEU B 1 4 ? -16.172 16.391 8.969 1 92.94 4 LEU B O 1
ATOM 1267 N N . GLU B 1 5 ? -16.344 15.867 6.766 1 90.12 5 GLU B N 1
ATOM 1268 C CA . GLU B 1 5 ? -17.594 15.125 6.969 1 90.12 5 GLU B CA 1
ATOM 1269 C C . GLU B 1 5 ? -17.328 13.82 7.723 1 90.12 5 GLU B C 1
ATOM 1271 O O . GLU B 1 5 ? -16.453 13.039 7.352 1 90.12 5 GLU B O 1
ATOM 1276 N N . PRO B 1 6 ? -18.141 13.688 8.812 1 92.94 6 PRO B N 1
ATOM 1277 C CA . PRO B 1 6 ? -18.047 12.383 9.469 1 92.94 6 PRO B CA 1
ATOM 1278 C C . PRO B 1 6 ? -18.453 11.234 8.547 1 92.94 6 PRO B C 1
ATOM 1280 O O . PRO B 1 6 ? -19.219 11.438 7.598 1 92.94 6 PRO B O 1
ATOM 1283 N N . LEU B 1 7 ? -17.938 10.086 8.891 1 94.38 7 LEU B N 1
ATOM 1284 C CA . LEU B 1 7 ? -18.328 8.938 8.07 1 94.38 7 LEU B CA 1
ATOM 1285 C C . LEU B 1 7 ? -19.828 8.688 8.156 1 94.38 7 LEU B C 1
ATOM 1287 O O . LEU B 1 7 ? -20.406 8.719 9.25 1 94.38 7 LEU B O 1
ATOM 1291 N N . SER B 1 8 ? -20.547 8.586 7.094 1 86.44 8 SER B N 1
ATOM 1292 C CA . SER B 1 8 ? -22 8.43 7.004 1 86.44 8 SER B CA 1
ATOM 1293 C C . SER B 1 8 ? -22.406 6.988 7.273 1 86.44 8 SER B C 1
ATOM 1295 O O . SER B 1 8 ? -23.594 6.715 7.504 1 86.44 8 SER B O 1
ATOM 1297 N N . GLY B 1 9 ? -21.625 6.074 7.301 1 86.44 9 GLY B N 1
ATOM 1298 C CA . GLY B 1 9 ? -21.953 4.656 7.359 1 86.44 9 GLY B CA 1
ATOM 1299 C C . GLY B 1 9 ? -22.094 4.02 5.992 1 86.44 9 GLY B C 1
ATOM 1300 O O . GLY B 1 9 ? -22.141 2.795 5.875 1 86.44 9 GLY B O 1
ATOM 1301 N N . ASP B 1 10 ? -22.203 4.848 4.941 1 90 10 ASP B N 1
ATOM 1302 C CA . ASP B 1 10 ? -22.266 4.332 3.576 1 90 10 ASP B CA 1
ATOM 1303 C C . ASP B 1 10 ? -20.906 3.84 3.111 1 90 10 ASP B C 1
ATOM 1305 O O . ASP B 1 10 ? -19.984 4.637 2.9 1 90 10 ASP B O 1
ATOM 1309 N N . PRO B 1 11 ? -20.828 2.539 2.844 1 93.19 11 PRO B N 1
ATOM 1310 C CA . PRO B 1 11 ? -19.531 1.989 2.453 1 93.19 11 PRO B CA 1
ATOM 1311 C C . PRO B 1 11 ? -19.047 2.521 1.106 1 93.19 11 PRO B C 1
ATOM 1313 O O . PRO B 1 11 ? -17.844 2.51 0.831 1 93.19 11 PRO B O 1
ATOM 1316 N N . ARG B 1 12 ? -20 2.994 0.298 1 94.88 12 ARG B N 1
ATOM 1317 C CA . ARG B 1 12 ? -19.625 3.51 -1.014 1 94.88 12 ARG B CA 1
ATOM 1318 C C . ARG B 1 12 ? -18.75 4.758 -0.883 1 94.88 12 ARG B C 1
ATOM 1320 O O . ARG B 1 12 ? -17.844 4.973 -1.68 1 94.88 12 ARG B O 1
ATOM 1327 N N . THR B 1 13 ? -19.016 5.582 0.114 1 94.88 13 THR B N 1
ATOM 1328 C CA . THR B 1 13 ? -18.25 6.801 0.333 1 94.88 13 THR B CA 1
ATOM 1329 C C . THR B 1 13 ? -16.812 6.473 0.738 1 94.88 13 THR B C 1
ATOM 1331 O O . THR B 1 13 ? -15.867 7.078 0.236 1 94.88 13 THR B O 1
ATOM 1334 N N . LEU B 1 14 ? -16.703 5.523 1.582 1 96.81 14 LEU B N 1
ATOM 1335 C CA . LEU B 1 14 ? -15.383 5.09 2.023 1 96.81 14 LEU B CA 1
ATOM 1336 C C . LEU B 1 14 ? -14.609 4.461 0.872 1 96.81 14 LEU B C 1
ATOM 1338 O O . LEU B 1 14 ? -13.43 4.762 0.679 1 96.81 14 LEU B O 1
ATOM 1342 N N . ARG B 1 15 ? -15.25 3.637 0.064 1 97 15 ARG B N 1
ATOM 1343 C CA . ARG B 1 15 ? -14.617 3 -1.087 1 97 15 ARG B CA 1
ATOM 1344 C C . ARG B 1 15 ? -14.148 4.039 -2.1 1 97 15 ARG B C 1
ATOM 1346 O O . ARG B 1 15 ? -13.086 3.891 -2.703 1 97 15 ARG B O 1
ATOM 1353 N N . GLN B 1 16 ? -14.961 5.086 -2.248 1 96.62 16 GLN B N 1
ATOM 1354 C CA . GLN B 1 16 ? -14.602 6.152 -3.176 1 96.62 16 GLN B CA 1
ATOM 1355 C C . GLN B 1 16 ? -13.352 6.895 -2.699 1 96.62 16 GLN B C 1
ATOM 1357 O O . GLN B 1 16 ? -12.469 7.211 -3.496 1 96.62 16 GLN B O 1
ATOM 1362 N N . ALA B 1 17 ? -13.312 7.172 -1.431 1 97.69 17 ALA B N 1
ATOM 1363 C CA . ALA B 1 17 ? -12.141 7.84 -0.864 1 97.69 17 ALA B CA 1
ATOM 1364 C C . ALA B 1 17 ? -10.891 6.977 -1.008 1 97.69 17 ALA B C 1
ATOM 1366 O O . ALA B 1 17 ? -9.828 7.465 -1.398 1 97.69 17 ALA B O 1
ATOM 1367 N N . PHE B 1 18 ? -11.023 5.656 -0.704 1 98.5 18 PHE B N 1
ATOM 1368 C CA . PHE B 1 18 ? -9.898 4.738 -0.845 1 98.5 18 PHE B CA 1
ATOM 1369 C C . PHE B 1 18 ? -9.461 4.645 -2.301 1 98.5 18 PHE B C 1
ATOM 1371 O O . PHE B 1 18 ? -8.266 4.516 -2.586 1 98.5 18 PHE B O 1
ATOM 1378 N N . GLY B 1 19 ? -10.422 4.766 -3.221 1 98.38 19 GLY B N 1
ATOM 1379 C CA . GLY B 1 19 ? -10.133 4.695 -4.645 1 98.38 19 GLY B CA 1
ATOM 1380 C C . GLY B 1 19 ? -9.344 5.887 -5.156 1 98.38 19 GLY B C 1
ATOM 1381 O O . GLY B 1 19 ? -8.812 5.855 -6.27 1 98.38 19 GLY B O 1
ATOM 1382 N N . CYS B 1 20 ? -9.273 6.957 -4.391 1 98.75 20 CYS B N 1
ATOM 1383 C CA . CYS B 1 20 ? -8.492 8.133 -4.77 1 98.75 20 CYS B CA 1
ATOM 1384 C C . CYS B 1 20 ? -6.996 7.84 -4.695 1 98.75 20 CYS B C 1
ATOM 1386 O O . CYS B 1 20 ? -6.188 8.562 -5.281 1 98.75 20 CYS B O 1
ATOM 1388 N N . PHE B 1 21 ? -6.598 6.852 -3.926 1 98.88 21 PHE B N 1
ATOM 1389 C CA . PHE B 1 21 ? -5.203 6.434 -3.854 1 98.88 21 PHE B CA 1
ATOM 1390 C C . PHE B 1 21 ? -4.883 5.418 -4.941 1 98.88 21 PHE B C 1
ATOM 1392 O O . PHE B 1 21 ? -5.449 4.32 -4.961 1 98.88 21 PHE B O 1
ATOM 1399 N N . PRO B 1 22 ? -3.934 5.73 -5.824 1 98.81 22 PRO B N 1
ATOM 1400 C CA . PRO B 1 22 ? -3.547 4.762 -6.855 1 98.81 22 PRO B CA 1
ATOM 1401 C C . PRO B 1 22 ? -2.592 3.695 -6.328 1 98.81 22 PRO B C 1
ATOM 1403 O O . PRO B 1 22 ? -1.796 3.963 -5.426 1 98.81 22 PRO B O 1
ATOM 1406 N N . SER B 1 23 ? -2.67 2.562 -6.895 1 98.69 23 SER B N 1
ATOM 1407 C CA . SER B 1 23 ? -1.766 1.478 -6.531 1 98.69 23 SER B CA 1
ATOM 1408 C C . SER B 1 23 ? -1.464 0.584 -7.73 1 98.69 23 SER B C 1
ATOM 1410 O O . SER B 1 23 ? -2.182 0.615 -8.727 1 98.69 23 SER B O 1
ATOM 1412 N N . GLY B 1 24 ? -0.371 -0.166 -7.637 1 98.88 24 GLY B N 1
ATOM 1413 C CA . GLY B 1 24 ? -0.241 -1.352 -8.469 1 98.88 24 GLY B CA 1
ATOM 1414 C C . GLY B 1 24 ? -1.178 -2.473 -8.062 1 98.88 24 GLY B C 1
ATOM 1415 O O . GLY B 1 24 ? -2.072 -2.271 -7.238 1 98.88 24 GLY B O 1
ATOM 1416 N N . VAL B 1 25 ? -0.993 -3.604 -8.727 1 98.94 25 VAL B N 1
ATOM 1417 C CA . VAL B 1 25 ? -1.7 -4.836 -8.391 1 98.94 25 VAL B CA 1
ATOM 1418 C C . VAL B 1 25 ? -0.726 -6.012 -8.406 1 98.94 25 VAL B C 1
ATOM 1420 O O . VAL B 1 25 ? 0.125 -6.109 -9.289 1 98.94 25 VAL B O 1
ATOM 1423 N N . THR B 1 26 ? -0.894 -6.855 -7.398 1 98.94 26 THR B N 1
ATOM 1424 C CA . THR B 1 26 ? -0.065 -8.055 -7.348 1 98.94 26 THR B CA 1
ATOM 1425 C C . THR B 1 26 ? -0.924 -9.312 -7.469 1 98.94 26 THR B C 1
ATOM 1427 O O . THR B 1 26 ? -2.139 -9.258 -7.27 1 98.94 26 THR B O 1
ATOM 1430 N N . ALA B 1 27 ? -0.318 -10.375 -7.875 1 98.94 27 ALA B N 1
ATOM 1431 C CA . ALA B 1 27 ? -0.838 -11.727 -7.734 1 98.94 27 ALA B CA 1
ATOM 1432 C C . ALA B 1 27 ? -0.043 -12.516 -6.695 1 98.94 27 ALA B C 1
ATOM 1434 O O . ALA B 1 27 ? 1.189 -12.547 -6.742 1 98.94 27 ALA B O 1
ATOM 1435 N N . VAL B 1 28 ? -0.702 -13.055 -5.746 1 98.94 28 VAL B N 1
ATOM 1436 C CA . VAL B 1 28 ? -0.11 -13.938 -4.746 1 98.94 28 VAL B CA 1
ATOM 1437 C C . VAL B 1 28 ? -0.556 -15.375 -4.992 1 98.94 28 VAL B C 1
ATOM 1439 O O . VAL B 1 28 ? -1.742 -15.688 -4.883 1 98.94 28 VAL B O 1
ATOM 1442 N N . CYS B 1 29 ? 0.427 -16.266 -5.328 1 98.94 29 CYS B N 1
ATOM 1443 C CA . CYS B 1 29 ? 0.015 -17.562 -5.875 1 98.94 29 CYS B CA 1
ATOM 1444 C C . CYS B 1 29 ? 0.941 -18.672 -5.398 1 98.94 29 CYS B C 1
ATOM 1446 O O . CYS B 1 29 ? 2.096 -18.422 -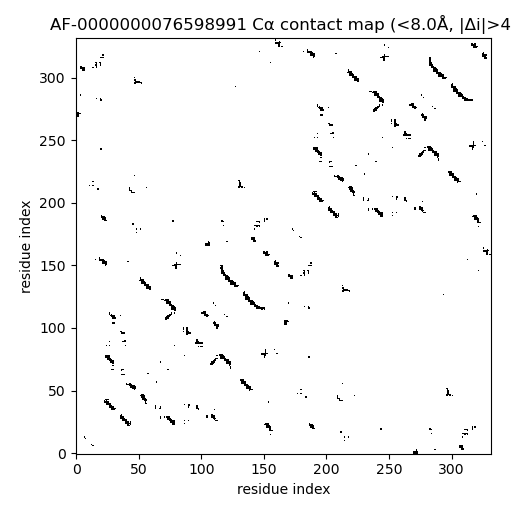5.055 1 98.94 29 CYS B O 1
ATOM 1448 N N . ALA B 1 30 ? 0.447 -19.859 -5.434 1 98.88 30 ALA B N 1
ATOM 1449 C CA . ALA B 1 30 ? 1.193 -21.078 -5.145 1 98.88 30 ALA B CA 1
ATOM 1450 C C . ALA B 1 30 ? 0.524 -22.297 -5.781 1 98.88 30 ALA B C 1
ATOM 1452 O O . ALA B 1 30 ? -0.6 -22.203 -6.281 1 98.88 30 ALA B O 1
ATOM 1453 N N . LEU B 1 31 ? 1.297 -23.406 -5.742 1 98.31 31 LEU B N 1
ATOM 1454 C CA . LEU B 1 31 ? 0.739 -24.688 -6.176 1 98.31 31 LEU B CA 1
ATOM 1455 C C . LEU B 1 31 ? 0.147 -25.453 -4.996 1 98.31 31 LEU B C 1
ATOM 1457 O O . LEU B 1 31 ? 0.737 -25.484 -3.914 1 98.31 31 LEU B O 1
ATOM 1461 N N . ILE B 1 32 ? -0.98 -26 -5.215 1 97.12 32 ILE B N 1
ATOM 1462 C CA . ILE B 1 32 ? -1.539 -27.047 -4.363 1 97.12 32 ILE B CA 1
ATOM 1463 C C . ILE B 1 32 ? -1.869 -28.281 -5.203 1 97.12 32 ILE B C 1
ATOM 1465 O O . ILE B 1 32 ? -2.727 -28.219 -6.086 1 97.12 32 ILE B O 1
ATOM 1469 N N . ASP B 1 33 ? -1.146 -29.391 -4.926 1 95.12 33 ASP B N 1
ATOM 1470 C CA . ASP B 1 33 ? -1.331 -30.609 -5.707 1 95.12 33 ASP B CA 1
ATOM 1471 C C . ASP B 1 33 ? -1.196 -30.328 -7.203 1 95.12 33 ASP B C 1
ATOM 1473 O O . ASP B 1 33 ? -2.062 -30.703 -7.992 1 95.12 33 ASP B O 1
ATOM 1477 N N . LYS B 1 34 ? -0.273 -29.547 -7.535 1 94.31 34 LYS B N 1
ATOM 1478 C CA . LYS B 1 34 ? 0.135 -29.234 -8.906 1 94.31 34 LYS B CA 1
ATOM 1479 C C . LYS B 1 34 ? -0.89 -28.344 -9.594 1 94.31 34 LYS B C 1
ATOM 1481 O O . LYS B 1 34 ? -0.84 -28.156 -10.812 1 94.31 34 LYS B O 1
ATOM 1486 N N . VAL B 1 35 ? -1.792 -27.812 -8.859 1 96.81 35 VAL B N 1
ATOM 1487 C CA . VAL B 1 35 ? -2.783 -26.875 -9.375 1 96.81 35 VAL B CA 1
ATOM 1488 C C . VAL B 1 35 ? -2.514 -25.484 -8.82 1 96.81 35 VAL B C 1
ATOM 1490 O O . VAL B 1 35 ? -2.391 -25.312 -7.605 1 96.81 35 VAL B O 1
ATOM 1493 N N . PRO B 1 36 ? -2.383 -24.516 -9.742 1 98.44 36 PRO B N 1
ATOM 1494 C CA . PRO B 1 36 ? -2.141 -23.172 -9.227 1 98.44 36 PRO B CA 1
ATOM 1495 C C . PRO B 1 36 ? -3.369 -22.562 -8.547 1 98.44 36 PRO B C 1
ATOM 1497 O O . PRO B 1 36 ? -4.492 -22.734 -9.031 1 98.44 36 PRO B O 1
ATOM 1500 N N . ILE B 1 37 ? -3.182 -21.938 -7.422 1 98.38 37 ILE B N 1
ATOM 1501 C CA . ILE B 1 37 ? -4.168 -21.141 -6.695 1 98.38 37 ILE B CA 1
ATOM 1502 C C . ILE B 1 37 ? -3.592 -19.766 -6.375 1 98.38 37 ILE B C 1
ATOM 1504 O O . ILE B 1 37 ? -2.383 -19.625 -6.176 1 98.38 37 ILE B O 1
ATOM 1508 N N . GLY B 1 38 ? -4.453 -18.812 -6.375 1 98.75 38 GLY B N 1
ATOM 1509 C CA . GLY B 1 38 ? -3.947 -17.484 -6.07 1 98.75 38 GLY B CA 1
ATOM 1510 C C . GLY B 1 38 ? -5.023 -16.406 -6.09 1 98.75 38 GLY B C 1
ATOM 1511 O O . GLY B 1 38 ? -6.207 -16.719 -6.242 1 98.75 38 GLY B O 1
ATOM 1512 N N . MET B 1 39 ? -4.625 -15.234 -5.867 1 98.69 39 MET B N 1
ATOM 1513 C CA . MET B 1 39 ? -5.512 -14.07 -5.812 1 98.69 39 MET B CA 1
ATOM 1514 C C . MET B 1 39 ? -4.77 -12.797 -6.195 1 98.69 39 MET B C 1
ATOM 1516 O O . MET B 1 39 ? -3.555 -12.703 -6.016 1 98.69 39 MET B O 1
ATOM 1520 N N . ALA B 1 40 ? -5.52 -11.859 -6.73 1 98.81 40 ALA B N 1
ATOM 1521 C CA . ALA B 1 40 ? -5 -10.508 -6.953 1 98.81 40 ALA B CA 1
ATOM 1522 C C . ALA B 1 40 ? -5.113 -9.664 -5.688 1 98.81 40 ALA B C 1
ATOM 1524 O O . ALA B 1 40 ? -6.016 -9.875 -4.871 1 98.81 40 ALA B O 1
ATOM 1525 N N . ALA B 1 41 ? -4.25 -8.789 -5.492 1 98.75 41 ALA B N 1
ATOM 1526 C CA . ALA B 1 41 ? -4.27 -7.875 -4.355 1 98.75 41 ALA B CA 1
ATOM 1527 C C . ALA B 1 41 ? -3.637 -6.535 -4.723 1 98.75 41 ALA B C 1
ATOM 1529 O O . ALA B 1 41 ? -2.498 -6.488 -5.191 1 98.75 41 ALA B O 1
ATOM 1530 N N . SER B 1 42 ? -4.324 -5.457 -4.461 1 98.69 42 SER B N 1
ATOM 1531 C CA . SER B 1 42 ? -3.773 -4.121 -4.664 1 98.69 42 SER B CA 1
ATOM 1532 C C . SER B 1 42 ? -3.256 -3.535 -3.355 1 98.69 42 SER B C 1
ATOM 1534 O O . SER B 1 42 ? -2.656 -2.457 -3.348 1 98.69 42 SER B O 1
ATOM 1536 N N . SER B 1 43 ? -3.475 -4.219 -2.266 1 98.88 43 SER B N 1
ATOM 1537 C CA . SER B 1 43 ? -3.092 -3.74 -0.94 1 98.88 43 SER B CA 1
ATOM 1538 C C . SER B 1 43 ? -1.625 -4.039 -0.647 1 98.88 43 SER B C 1
ATOM 1540 O O . SER B 1 43 ? -1.18 -3.924 0.497 1 98.88 43 SER B O 1
ATOM 1542 N N . PHE B 1 44 ? -0.853 -4.438 -1.641 1 98.94 44 PHE B N 1
ATOM 1543 C CA . PHE B 1 44 ? 0.56 -4.766 -1.489 1 98.94 44 PHE B CA 1
ATOM 1544 C C . PHE B 1 44 ? 1.35 -3.549 -1.02 1 98.94 44 PHE B C 1
ATOM 1546 O O . PHE B 1 44 ? 1.125 -2.434 -1.496 1 98.94 44 PHE B O 1
ATOM 1553 N N . THR B 1 45 ? 2.266 -3.758 -0.087 1 98.75 45 THR B N 1
ATOM 1554 C CA . THR B 1 45 ? 3.164 -2.721 0.409 1 98.75 45 THR B CA 1
ATOM 1555 C C . THR B 1 45 ? 4.535 -3.305 0.74 1 98.75 45 THR B C 1
ATOM 1557 O O . THR B 1 45 ? 4.629 -4.387 1.325 1 98.75 45 THR B O 1
ATOM 1560 N N . SER B 1 46 ? 5.598 -2.633 0.267 1 98.75 46 SER B N 1
ATOM 1561 C CA . SER B 1 46 ? 6.902 -2.9 0.86 1 98.75 46 SER B CA 1
ATOM 1562 C C . SER B 1 46 ? 6.977 -2.383 2.293 1 98.75 46 SER B C 1
ATOM 1564 O O . SER B 1 46 ? 6.695 -1.211 2.549 1 98.75 46 SER B O 1
ATOM 1566 N N . VAL B 1 47 ? 7.398 -3.234 3.244 1 98.75 47 VAL B N 1
ATOM 1567 C CA . VAL B 1 47 ? 7.25 -2.889 4.652 1 98.75 47 VAL B CA 1
ATOM 1568 C C . VAL B 1 47 ? 8.625 -2.648 5.273 1 98.75 47 VAL B C 1
ATOM 1570 O O . VAL B 1 47 ? 8.828 -1.652 5.973 1 98.75 47 VAL B O 1
ATOM 1573 N N . SER B 1 48 ? 9.555 -3.541 5.02 1 98.62 48 SER B N 1
ATOM 1574 C CA . SER B 1 48 ? 10.852 -3.537 5.691 1 98.62 48 SER B CA 1
ATOM 1575 C C . SER B 1 48 ? 11.969 -3.93 4.734 1 98.62 48 SER B C 1
ATOM 1577 O O . SER B 1 48 ? 11.766 -4.734 3.824 1 98.62 48 SER B O 1
ATOM 1579 N N . MET B 1 49 ? 13.141 -3.395 5.008 1 97.88 49 MET B N 1
ATOM 1580 C CA . MET B 1 49 ? 14.328 -3.77 4.246 1 97.88 49 MET B CA 1
ATOM 1581 C C . MET B 1 49 ? 15.109 -4.859 4.969 1 97.88 49 MET B C 1
ATOM 1583 O O . MET B 1 49 ? 15.75 -5.695 4.328 1 97.88 49 MET B O 1
ATOM 1587 N N . ASP B 1 50 ? 15.055 -4.703 6.262 1 97.38 50 ASP B N 1
ATOM 1588 C CA . ASP B 1 50 ? 15.805 -5.66 7.07 1 97.38 50 ASP B CA 1
ATOM 1589 C C . ASP B 1 50 ? 15.008 -6.078 8.305 1 97.38 50 ASP B C 1
ATOM 1591 O O . ASP B 1 50 ? 14.922 -5.332 9.281 1 97.38 50 ASP B O 1
ATOM 1595 N N . PRO B 1 51 ? 14.633 -7.418 8.336 1 98 51 PRO B N 1
ATOM 1596 C CA . PRO B 1 51 ? 14.562 -8.328 7.188 1 98 51 PRO B CA 1
ATOM 1597 C C . PRO B 1 51 ? 13.648 -7.809 6.082 1 98 51 PRO B C 1
ATOM 1599 O O . PRO B 1 51 ? 12.797 -6.945 6.328 1 98 51 PRO B O 1
ATOM 1602 N N . PRO B 1 52 ? 13.852 -8.297 4.855 1 98.62 52 PRO B N 1
ATOM 1603 C CA . PRO B 1 52 ? 12.977 -7.879 3.762 1 98.62 52 PRO B CA 1
ATOM 1604 C C . PRO B 1 52 ? 11.555 -8.414 3.906 1 98.62 52 PRO B C 1
ATOM 1606 O O . PRO B 1 52 ? 11.344 -9.633 3.865 1 98.62 52 PRO B O 1
ATOM 1609 N N . LEU B 1 53 ? 10.617 -7.52 4.133 1 98.81 53 LEU B N 1
ATOM 1610 C CA . LEU B 1 53 ? 9.219 -7.875 4.348 1 98.81 53 LEU B CA 1
ATOM 1611 C C . LEU B 1 53 ? 8.305 -7.074 3.424 1 98.81 53 LEU B C 1
ATOM 1613 O O . LEU B 1 53 ? 8.547 -5.891 3.18 1 98.81 53 LEU B O 1
ATOM 1617 N N . VAL B 1 54 ? 7.301 -7.723 2.928 1 98.94 54 VAL B N 1
ATOM 1618 C CA . VAL B 1 54 ? 6.18 -7.105 2.23 1 98.94 54 VAL B CA 1
ATOM 1619 C C . VAL B 1 54 ? 4.863 -7.57 2.859 1 98.94 54 VAL B C 1
ATOM 1621 O O . VAL B 1 54 ? 4.852 -8.484 3.688 1 98.94 54 VAL B O 1
ATOM 1624 N N . SER B 1 55 ? 3.771 -6.84 2.48 1 98.94 55 SER B N 1
ATOM 1625 C CA . SER B 1 55 ? 2.488 -7.246 3.049 1 98.94 55 SER B CA 1
ATOM 1626 C C . SER B 1 55 ? 1.371 -7.148 2.016 1 98.94 55 SER B C 1
ATOM 1628 O O . SER B 1 55 ? 1.508 -6.449 1.01 1 98.94 55 SER B O 1
ATOM 1630 N N . VAL B 1 56 ? 0.303 -7.902 2.219 1 98.94 56 VAL B N 1
ATOM 1631 C CA . VAL B 1 56 ? -1.006 -7.762 1.59 1 98.94 56 VAL B CA 1
ATOM 1632 C C . VAL B 1 56 ? -2.102 -7.879 2.646 1 98.94 56 VAL B C 1
ATOM 1634 O O . VAL B 1 56 ? -1.913 -8.531 3.676 1 98.94 56 VAL B O 1
ATOM 1637 N N . CYS B 1 57 ? -3.176 -7.227 2.391 1 98.94 57 CYS B N 1
ATOM 1638 C CA . CYS B 1 57 ? -4.336 -7.383 3.262 1 98.94 57 CYS B CA 1
ATOM 1639 C C . CYS B 1 57 ? -5.336 -8.367 2.668 1 98.94 57 CYS B C 1
ATOM 1641 O O . CYS B 1 57 ? -5.715 -8.242 1.503 1 98.94 57 CYS B O 1
ATOM 1643 N N . VAL B 1 58 ? -5.746 -9.266 3.508 1 98.75 58 VAL B N 1
ATOM 1644 C CA . VAL B 1 58 ? -6.672 -10.297 3.045 1 98.75 58 VAL B CA 1
ATOM 1645 C C . VAL B 1 58 ? -7.965 -10.227 3.852 1 98.75 58 VAL B C 1
ATOM 1647 O O . VAL B 1 58 ? -7.938 -10.047 5.07 1 98.75 58 VAL B O 1
ATOM 1650 N N . GLN B 1 59 ? -9.062 -10.32 3.121 1 98.44 59 GLN B N 1
ATOM 1651 C CA . GLN B 1 59 ? -10.352 -10.336 3.809 1 98.44 59 GLN B CA 1
ATOM 1652 C C . GLN B 1 59 ? -10.461 -11.547 4.73 1 98.44 59 GLN B C 1
ATOM 1654 O O . GLN B 1 59 ? -10.086 -12.656 4.352 1 98.44 59 GLN B O 1
ATOM 1659 N N . ASP B 1 60 ? -11.086 -11.32 5.852 1 98.5 60 ASP B N 1
ATOM 1660 C CA . ASP B 1 60 ? -11.281 -12.422 6.789 1 98.5 60 ASP B CA 1
ATOM 1661 C C . ASP B 1 60 ? -12.141 -13.523 6.172 1 98.5 60 ASP B C 1
ATOM 1663 O O . ASP B 1 60 ? -12.016 -14.688 6.539 1 98.5 60 ASP B O 1
ATOM 1667 N N . THR B 1 61 ? -12.914 -13.172 5.199 1 97.94 61 THR B N 1
ATOM 1668 C CA . THR B 1 61 ? -13.828 -14.117 4.578 1 97.94 61 THR B CA 1
ATOM 1669 C C . THR B 1 61 ? -13.219 -14.719 3.314 1 97.94 61 THR B C 1
ATOM 1671 O O . THR B 1 61 ? -13.898 -15.406 2.555 1 97.94 61 THR B O 1
ATOM 1674 N N . SER B 1 62 ? -11.969 -14.43 3.047 1 97.75 62 SER B N 1
ATOM 1675 C CA . SER B 1 62 ? -11.312 -14.961 1.857 1 97.75 62 SER B CA 1
ATOM 1676 C C . SER B 1 62 ? -11.367 -16.484 1.835 1 97.75 62 SER B C 1
ATOM 1678 O O . SER B 1 62 ? -11.086 -17.141 2.846 1 97.75 62 SER B O 1
ATOM 1680 N N . ALA B 1 63 ? -11.734 -17.031 0.669 1 97.62 63 ALA B N 1
ATOM 1681 C CA . ALA B 1 63 ? -11.688 -18.484 0.479 1 97.62 63 ALA B CA 1
ATOM 1682 C C . ALA B 1 63 ? -10.312 -18.922 -0.02 1 97.62 63 ALA B C 1
ATOM 1684 O O . ALA B 1 63 ? -9.969 -20.109 0.058 1 97.62 63 ALA B O 1
ATOM 1685 N N . THR B 1 64 ? -9.555 -18.031 -0.554 1 98.06 64 THR B N 1
ATOM 1686 C CA . THR B 1 64 ? -8.281 -18.344 -1.185 1 98.06 64 THR B CA 1
ATOM 1687 C C . THR B 1 64 ? -7.152 -18.328 -0.156 1 98.06 64 THR B C 1
ATOM 1689 O O . THR B 1 64 ? -6.305 -19.234 -0.147 1 98.06 64 THR B O 1
ATOM 1692 N N . TRP B 1 65 ? -7.164 -17.438 0.772 1 98.56 65 TRP B N 1
ATOM 1693 C CA . TRP B 1 65 ? -6.031 -17.219 1.667 1 98.56 65 TRP B CA 1
ATOM 1694 C C . TRP B 1 65 ? -5.824 -18.406 2.59 1 98.56 65 TRP B C 1
ATOM 1696 O O . TRP B 1 65 ? -4.688 -18.844 2.811 1 98.56 65 TRP B O 1
ATOM 1706 N N . PRO B 1 66 ? -6.863 -19.047 3.111 1 98.44 66 PRO B N 1
ATOM 1707 C CA . PRO B 1 66 ? -6.645 -20.203 3.963 1 98.44 66 PRO B CA 1
ATOM 1708 C C . PRO B 1 66 ? -5.887 -21.328 3.246 1 98.44 66 PRO B C 1
ATOM 1710 O O . PRO B 1 66 ? -5.242 -22.156 3.895 1 98.44 66 PRO B O 1
ATOM 1713 N N . LYS B 1 67 ? -5.957 -21.328 1.911 1 98.25 67 LYS B N 1
ATOM 1714 C CA . LYS B 1 67 ? -5.234 -22.328 1.123 1 98.25 67 LYS B CA 1
ATOM 1715 C C . LYS B 1 67 ? -3.779 -21.906 0.916 1 98.25 67 LYS B C 1
ATOM 1717 O O . LYS B 1 67 ? -2.891 -22.766 0.841 1 98.25 67 LYS B O 1
ATOM 1722 N N . LEU B 1 68 ? -3.506 -20.641 0.814 1 98.75 68 LEU B N 1
ATOM 1723 C CA . LEU B 1 68 ? -2.176 -20.109 0.535 1 98.75 68 LEU B CA 1
ATOM 1724 C C . LEU B 1 68 ? -1.34 -20.047 1.809 1 98.75 68 LEU B C 1
ATOM 1726 O O . LEU B 1 68 ? -0.14 -20.328 1.786 1 98.75 68 LEU B O 1
ATOM 1730 N N . ARG B 1 69 ? -1.917 -19.688 2.871 1 98.25 69 ARG B N 1
ATOM 1731 C CA . ARG B 1 69 ? -1.272 -19.344 4.137 1 98.25 69 ARG B CA 1
ATOM 1732 C C . ARG B 1 69 ? -0.332 -20.453 4.59 1 98.25 69 ARG B C 1
ATOM 1734 O O . ARG B 1 69 ? 0.78 -20.188 5.047 1 98.25 69 ARG B O 1
ATOM 1741 N N . PRO B 1 70 ? -0.718 -21.719 4.449 1 98.06 70 PRO B N 1
ATOM 1742 C CA . PRO B 1 70 ? 0.15 -22.781 4.984 1 98.06 70 PRO B CA 1
ATOM 1743 C C . PRO B 1 70 ? 1.241 -23.188 4.004 1 98.06 70 PRO B C 1
ATOM 1745 O O . PRO B 1 70 ? 2.064 -24.062 4.32 1 98.06 70 PRO B O 1
ATOM 1748 N N . ARG B 1 71 ? 1.251 -22.625 2.775 1 98.12 71 ARG B N 1
ATOM 1749 C CA . ARG B 1 71 ? 2.258 -23.016 1.792 1 98.12 71 ARG B CA 1
ATOM 1750 C C . ARG B 1 71 ? 3.646 -22.547 2.225 1 98.12 71 ARG B C 1
ATOM 1752 O O . ARG B 1 71 ? 3.799 -21.469 2.791 1 98.12 71 ARG B O 1
ATOM 1759 N N . ALA B 1 72 ? 4.656 -23.344 1.909 1 97.25 72 ALA B N 1
ATOM 1760 C CA . ALA B 1 72 ? 6.031 -23.016 2.271 1 97.25 72 ALA B CA 1
ATOM 1761 C C . ALA B 1 72 ? 6.504 -21.766 1.539 1 97.25 72 ALA B C 1
ATOM 1763 O O . ALA B 1 72 ? 7.262 -20.953 2.092 1 97.25 72 ALA B O 1
ATOM 1764 N N . ARG B 1 73 ? 6.082 -21.703 0.279 1 98.25 73 ARG B N 1
ATOM 1765 C CA . ARG B 1 73 ? 6.477 -20.562 -0.536 1 98.25 73 ARG B CA 1
ATOM 1766 C C . ARG B 1 73 ? 5.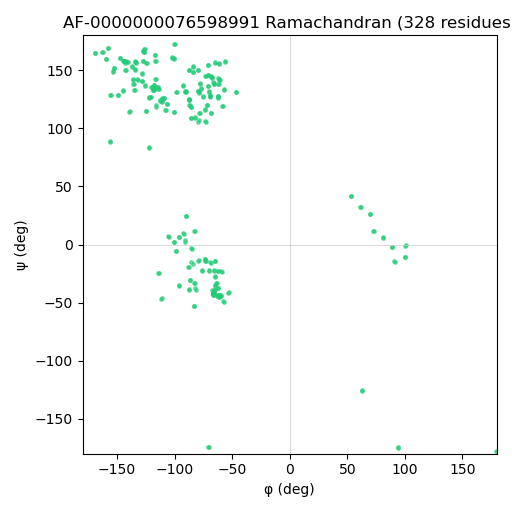293 -20.031 -1.339 1 98.25 73 ARG B C 1
ATOM 1768 O O . ARG B 1 73 ? 4.488 -20.812 -1.856 1 98.25 73 ARG B O 1
ATOM 1775 N N . LEU B 1 74 ? 5.246 -18.766 -1.441 1 98.88 74 LEU B N 1
ATOM 1776 C CA . LEU B 1 74 ? 4.309 -18.016 -2.271 1 98.88 74 LEU B CA 1
ATOM 1777 C C . LEU B 1 74 ? 5.047 -17.203 -3.324 1 98.88 74 LEU B C 1
ATOM 1779 O O . LEU B 1 74 ? 6.082 -16.594 -3.031 1 98.88 74 LEU B O 1
ATOM 1783 N N . GLY B 1 75 ? 4.582 -17.281 -4.535 1 98.94 75 GLY B N 1
ATOM 1784 C CA . GLY B 1 75 ? 5.023 -16.312 -5.535 1 98.94 75 GLY B CA 1
ATOM 1785 C C . GLY B 1 75 ? 4.191 -15.047 -5.559 1 98.94 75 GLY B C 1
ATOM 1786 O O . GLY B 1 75 ? 2.965 -15.109 -5.672 1 98.94 75 GLY B O 1
ATOM 1787 N N . VAL B 1 76 ? 4.836 -13.906 -5.414 1 98.94 76 VAL B N 1
ATOM 1788 C CA . VAL B 1 76 ? 4.191 -12.609 -5.574 1 98.94 76 VAL B CA 1
ATOM 1789 C C . VAL B 1 76 ? 4.641 -11.969 -6.887 1 98.94 76 VAL B C 1
ATOM 1791 O O . VAL B 1 76 ? 5.836 -11.773 -7.113 1 98.94 76 VAL B O 1
ATOM 1794 N N . SER B 1 77 ? 3.746 -11.68 -7.754 1 98.94 77 SER B N 1
ATOM 1795 C CA . SER B 1 77 ? 4.016 -11.023 -9.031 1 98.94 77 SER B CA 1
ATOM 1796 C C . SER B 1 77 ? 3.408 -9.625 -9.07 1 98.94 77 SER B C 1
ATOM 1798 O O . SER B 1 77 ? 2.215 -9.453 -8.812 1 98.94 77 SER B O 1
ATOM 1800 N N . VAL B 1 78 ? 4.215 -8.609 -9.328 1 99 78 VAL B N 1
ATOM 1801 C CA . VAL B 1 78 ? 3.693 -7.277 -9.633 1 99 78 VAL B CA 1
ATOM 1802 C C . VAL B 1 78 ? 3.193 -7.23 -11.07 1 99 78 VAL B C 1
ATOM 1804 O O . VAL B 1 78 ? 3.986 -7.312 -12.016 1 99 78 VAL B O 1
ATOM 1807 N N . LEU B 1 79 ? 1.888 -7.078 -11.258 1 98.94 79 LEU B N 1
ATOM 1808 C CA . LEU B 1 79 ? 1.289 -7.199 -12.578 1 98.94 79 LEU B CA 1
ATOM 1809 C C . LEU B 1 79 ? 1.662 -6.012 -13.461 1 98.94 79 LEU B C 1
ATOM 1811 O O . LEU B 1 79 ? 1.753 -4.879 -12.977 1 98.94 79 LEU B O 1
ATOM 1815 N N . ALA B 1 80 ? 1.809 -6.301 -14.719 1 98.88 80 ALA B N 1
ATOM 1816 C CA . ALA B 1 80 ? 2.279 -5.316 -15.688 1 98.88 80 ALA B CA 1
ATOM 1817 C C .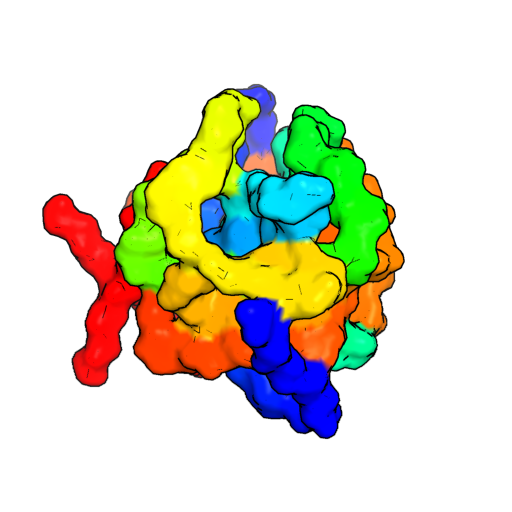 ALA B 1 80 ? 1.115 -4.738 -16.484 1 98.88 80 ALA B C 1
ATOM 1819 O O . ALA B 1 80 ? 0.012 -5.289 -16.484 1 98.88 80 ALA B O 1
ATOM 1820 N N . GLU B 1 81 ? 1.442 -3.564 -17.062 1 98.38 81 GLU B N 1
ATOM 1821 C CA . GLU B 1 81 ? 0.527 -3.078 -18.078 1 98.38 81 GLU B CA 1
ATOM 1822 C C . GLU B 1 81 ? 0.154 -4.191 -19.062 1 98.38 81 GLU B C 1
ATOM 1824 O O . GLU B 1 81 ? 1.025 -4.914 -19.547 1 98.38 81 GLU B O 1
ATOM 1829 N N . GLY B 1 82 ? -1.161 -4.363 -19.344 1 97.81 82 GLY B N 1
ATOM 1830 C CA . GLY B 1 82 ? -1.618 -5.422 -20.234 1 97.81 82 GLY B CA 1
ATOM 1831 C C . GLY B 1 82 ? -2.158 -6.629 -19.484 1 97.81 82 GLY B C 1
ATOM 1832 O O . GLY B 1 82 ? -2.746 -7.527 -20.094 1 97.81 82 GLY B O 1
ATOM 1833 N N . HIS B 1 83 ? -1.938 -6.645 -18.203 1 98.75 83 HIS B N 1
ATOM 1834 C CA . HIS B 1 83 ? -2.391 -7.777 -17.406 1 98.75 83 HIS B CA 1
ATOM 1835 C C . HIS B 1 83 ? -3.803 -7.551 -16.875 1 98.75 83 HIS B C 1
ATOM 1837 O O . HIS B 1 83 ? -4.176 -8.102 -15.836 1 98.75 83 HIS B O 1
ATOM 1843 N N . ASP B 1 84 ? -4.66 -6.715 -17.5 1 98.38 84 ASP B N 1
ATOM 1844 C CA . ASP B 1 84 ? -6.008 -6.422 -17.031 1 98.38 84 ASP B CA 1
ATOM 1845 C C . ASP B 1 84 ? -6.836 -7.699 -16.906 1 98.38 84 ASP B C 1
ATOM 1847 O O . ASP B 1 84 ? -7.461 -7.953 -15.875 1 98.38 84 ASP B O 1
ATOM 1851 N N . ALA B 1 85 ? -6.824 -8.516 -17.953 1 98.38 85 ALA B N 1
ATOM 1852 C CA . ALA B 1 85 ? -7.625 -9.734 -17.984 1 98.38 85 ALA B CA 1
ATOM 1853 C C . ALA B 1 85 ? -7.148 -10.727 -16.938 1 98.38 85 ALA B C 1
ATOM 1855 O O . ALA B 1 85 ? -7.961 -11.398 -16.281 1 98.38 85 ALA B O 1
ATOM 1856 N N . GLU B 1 86 ? -5.848 -10.852 -16.812 1 98.62 86 GLU B N 1
ATOM 1857 C CA . GLU B 1 86 ? -5.285 -11.727 -15.781 1 98.62 86 GLU B CA 1
ATOM 1858 C C . GLU B 1 86 ? -5.719 -11.289 -14.383 1 98.62 86 GLU B C 1
ATOM 1860 O O . GLU B 1 86 ? -6.09 -12.117 -13.555 1 98.62 86 GLU B O 1
ATOM 1865 N N . CYS B 1 87 ? -5.668 -9.953 -14.133 1 98.69 87 CYS B N 1
ATOM 1866 C CA . CYS B 1 87 ? -6.078 -9.422 -12.836 1 98.69 87 CYS B CA 1
ATOM 1867 C C . CYS B 1 87 ? -7.547 -9.734 -12.562 1 98.69 87 CYS B C 1
ATOM 1869 O O . CYS B 1 87 ? -7.898 -10.172 -11.469 1 98.69 87 CYS B O 1
ATOM 1871 N N . LEU B 1 88 ? -8.383 -9.516 -13.547 1 98.06 88 LEU B N 1
ATOM 1872 C CA . LEU B 1 88 ? -9.805 -9.797 -13.391 1 98.06 88 LEU B CA 1
ATOM 1873 C C . LEU B 1 88 ? -10.039 -11.273 -13.102 1 98.06 88 LEU B C 1
ATOM 1875 O O . LEU B 1 88 ? -10.844 -11.617 -12.234 1 98.06 88 LEU B O 1
ATOM 1879 N N . SER B 1 89 ? -9.352 -12.141 -13.805 1 98.38 89 SER B N 1
ATOM 1880 C CA . SER B 1 89 ? -9.5 -13.57 -13.594 1 98.38 89 SER B CA 1
ATOM 1881 C C . SER B 1 89 ? -9.102 -13.969 -12.172 1 98.38 89 SER B C 1
ATOM 1883 O O . SER B 1 89 ? -9.836 -14.688 -11.492 1 98.38 89 SER B O 1
ATOM 1885 N N . LEU B 1 90 ? -8.023 -13.438 -11.672 1 98.5 90 LEU B N 1
ATOM 1886 C CA . LEU B 1 90 ? -7.477 -13.773 -10.359 1 98.5 90 LEU B CA 1
ATOM 1887 C C . LEU B 1 90 ? -8.32 -13.164 -9.25 1 98.5 90 LEU B C 1
ATOM 1889 O O . LEU B 1 90 ? -8.156 -13.508 -8.078 1 98.5 90 LEU B O 1
ATOM 1893 N N . SER B 1 91 ? -9.219 -12.25 -9.57 1 97.5 91 SER B N 1
ATOM 1894 C CA . SER B 1 91 ? -10.047 -11.562 -8.586 1 97.5 91 SER B CA 1
ATOM 1895 C C . SER B 1 91 ? -11.453 -12.164 -8.531 1 97.5 91 SER B C 1
ATOM 1897 O O . SER B 1 91 ? -12.297 -11.703 -7.762 1 97.5 91 SER B O 1
ATOM 1899 N N . ARG B 1 92 ? -11.656 -13.203 -9.328 1 96.06 92 ARG B N 1
ATOM 1900 C CA . ARG B 1 92 ? -12.984 -13.797 -9.375 1 96.06 92 ARG B CA 1
ATOM 1901 C C . ARG B 1 92 ? -13.305 -14.539 -8.078 1 96.06 92 ARG B C 1
ATOM 1903 O O . ARG B 1 92 ? -12.406 -15.102 -7.445 1 96.06 92 ARG B O 1
ATOM 1910 N N . LYS B 1 93 ? -14.57 -14.672 -7.762 1 92.88 93 LYS B N 1
ATOM 1911 C CA . LYS B 1 93 ? -15.023 -15.375 -6.562 1 92.88 93 LYS B CA 1
ATOM 1912 C C . LYS B 1 93 ? -15.172 -16.875 -6.828 1 92.88 93 LYS B C 1
ATOM 1914 O O . LYS B 1 93 ? -15 -17.688 -5.922 1 92.88 93 LYS B O 1
ATOM 1919 N N . GLU B 1 94 ? -15.508 -17.125 -8.086 1 90.25 94 GLU B N 1
ATOM 1920 C CA . GLU B 1 94 ? -15.766 -18.516 -8.461 1 90.25 94 GLU B CA 1
ATOM 1921 C C . GLU B 1 94 ? -15.078 -18.875 -9.781 1 90.25 94 GLU B C 1
ATOM 1923 O O . GLU B 1 94 ? -14.695 -17.984 -10.547 1 90.25 94 GLU B O 1
ATOM 1928 N N . GLY B 1 95 ? -14.867 -20.188 -9.93 1 91.62 95 GLY B N 1
ATOM 1929 C CA . GLY B 1 95 ? -14.312 -20.641 -11.195 1 91.62 95 GLY B CA 1
ATOM 1930 C C . GLY B 1 95 ? -12.805 -20.766 -11.18 1 91.62 95 GLY B C 1
ATOM 1931 O O . GLY B 1 95 ? -12.18 -20.688 -10.125 1 91.62 95 GLY B O 1
ATOM 1932 N N . ASP B 1 96 ? -12.312 -21.062 -12.367 1 95.31 96 ASP B N 1
ATOM 1933 C CA . ASP B 1 96 ? -10.875 -21.219 -12.555 1 95.31 96 ASP B CA 1
ATOM 1934 C C . ASP B 1 96 ? -10.195 -19.859 -12.672 1 95.31 96 ASP B C 1
ATOM 1936 O O . ASP B 1 96 ? -10.227 -19.219 -13.727 1 95.31 96 ASP B O 1
ATOM 1940 N N . ARG B 1 97 ? -9.484 -19.422 -11.633 1 97.12 97 ARG B N 1
ATOM 1941 C CA . ARG B 1 97 ? -8.844 -18.125 -11.602 1 97.12 97 ARG B CA 1
ATOM 1942 C C . ARG B 1 97 ? -7.625 -18.078 -12.523 1 97.12 97 ARG B C 1
ATOM 1944 O O . ARG B 1 97 ? -7.113 -17.016 -12.844 1 97.12 97 ARG B O 1
ATOM 1951 N N . PHE B 1 98 ? -7.199 -19.188 -12.938 1 98.19 98 PHE B N 1
ATOM 1952 C CA . PHE B 1 98 ? -5.984 -19.219 -13.742 1 98.19 98 PHE B CA 1
ATOM 1953 C C . PHE B 1 98 ? -6.312 -19.453 -15.211 1 98.19 98 PHE B C 1
ATOM 1955 O O . PHE B 1 98 ? -5.41 -19.656 -16.031 1 98.19 98 PHE B O 1
ATOM 1962 N N . ALA B 1 99 ? -7.602 -19.438 -15.43 1 95.75 99 ALA B N 1
ATOM 1963 C CA . ALA B 1 99 ? -7.98 -19.484 -16.844 1 95.75 99 ALA B CA 1
ATOM 1964 C C . ALA B 1 99 ? -7.379 -18.328 -17.609 1 95.75 99 ALA B C 1
ATOM 1966 O O . ALA B 1 99 ? -7.598 -17.156 -17.266 1 95.75 99 ALA B O 1
ATOM 1967 N N . GLY B 1 100 ? -6.559 -18.578 -18.594 1 96.44 100 GLY B N 1
ATOM 1968 C CA . GLY B 1 100 ? -5.965 -17.531 -19.422 1 96.44 100 GLY B CA 1
ATOM 1969 C C . GLY B 1 100 ? -4.758 -16.875 -18.766 1 96.44 100 GLY B C 1
ATOM 1970 O O . GLY B 1 100 ? -4.262 -15.859 -19.266 1 96.44 100 GLY B O 1
ATOM 1971 N N . VAL B 1 101 ? -4.328 -17.344 -17.672 1 98.44 101 VAL B N 1
ATOM 1972 C CA . VAL B 1 101 ? -3.164 -16.797 -17 1 98.44 101 VAL B CA 1
ATOM 1973 C C . VAL B 1 101 ? -1.94 -17.656 -17.266 1 98.44 101 VAL B C 1
ATOM 1975 O O . VAL B 1 101 ? -1.927 -18.844 -16.938 1 98.44 101 VAL B O 1
ATOM 1978 N N . SER B 1 102 ? -0.958 -17.062 -18 1 98.56 102 SER B N 1
ATOM 1979 C CA . SER B 1 102 ? 0.317 -17.75 -18.172 1 98.56 102 SER B CA 1
ATOM 1980 C C . SER B 1 102 ? 1.198 -17.609 -16.938 1 98.56 102 SER B C 1
ATOM 1982 O O . SER B 1 102 ? 1.354 -16.516 -16.406 1 98.56 102 SER B O 1
ATOM 1984 N N . TRP B 1 103 ? 1.724 -18.734 -16.469 1 98.5 103 TRP B N 1
ATOM 1985 C CA . TRP B 1 103 ? 2.455 -18.703 -15.211 1 98.5 103 TRP B CA 1
ATOM 1986 C C . TRP B 1 103 ? 3.641 -19.656 -15.242 1 98.5 103 TRP B C 1
ATOM 1988 O O . TRP B 1 103 ? 3.711 -20.547 -16.094 1 98.5 103 TRP B O 1
ATOM 1998 N N . GLU B 1 104 ? 4.566 -19.375 -14.398 1 98.06 104 GLU B N 1
ATOM 1999 C CA . GLU B 1 104 ? 5.73 -20.203 -14.086 1 98.06 104 GLU B CA 1
ATOM 2000 C C . GLU B 1 104 ? 5.711 -20.656 -12.633 1 98.06 104 GLU B C 1
ATOM 2002 O O . GLU B 1 104 ? 4.965 -20.109 -11.812 1 98.06 104 GLU B O 1
ATOM 2007 N N . THR B 1 105 ? 6.504 -21.672 -12.297 1 98 105 THR B N 1
ATOM 2008 C CA . THR B 1 105 ? 6.578 -22.141 -10.914 1 98 105 THR B CA 1
ATOM 2009 C C . THR B 1 105 ? 8 -22.562 -10.562 1 98 105 THR B C 1
ATOM 2011 O O . THR B 1 105 ? 8.82 -22.797 -11.445 1 98 105 THR B O 1
ATOM 2014 N N . THR B 1 106 ? 8.25 -22.516 -9.32 1 96.56 106 THR B N 1
ATOM 2015 C CA . THR B 1 106 ? 9.5 -23.062 -8.797 1 96.56 106 THR B CA 1
ATOM 2016 C C . THR B 1 106 ? 9.281 -24.453 -8.211 1 96.56 106 THR B C 1
ATOM 2018 O O . THR B 1 106 ? 8.141 -24.922 -8.086 1 96.56 106 THR B O 1
ATOM 2021 N N . ALA B 1 107 ? 10.422 -25.078 -7.848 1 94.12 107 ALA B N 1
ATOM 2022 C CA . ALA B 1 107 ? 10.367 -26.422 -7.289 1 94.12 107 ALA B CA 1
ATOM 2023 C C . ALA B 1 107 ? 9.633 -26.422 -5.949 1 94.12 107 ALA B C 1
ATOM 2025 O O . ALA B 1 107 ? 8.969 -27.406 -5.602 1 94.12 107 ALA B O 1
ATOM 2026 N N . ASP B 1 108 ? 9.664 -25.328 -5.254 1 94.5 108 ASP B N 1
ATOM 2027 C CA . ASP B 1 108 ? 9.07 -25.266 -3.924 1 94.5 108 ASP B CA 1
ATOM 2028 C C . ASP B 1 108 ? 7.609 -24.812 -3.996 1 94.5 108 ASP B C 1
ATOM 2030 O O . ASP B 1 108 ? 6.961 -24.625 -2.965 1 94.5 108 ASP B O 1
ATOM 2034 N N . GLY B 1 109 ? 7.078 -24.625 -5.219 1 96.88 109 GLY B N 1
ATOM 2035 C CA . GLY B 1 109 ? 5.641 -24.484 -5.387 1 96.88 109 GLY B CA 1
ATOM 2036 C C . GLY B 1 109 ? 5.199 -23.031 -5.547 1 96.88 109 GLY B C 1
ATOM 2037 O O . GLY B 1 109 ? 4.008 -22.766 -5.711 1 96.88 109 GLY B O 1
ATOM 2038 N N . ALA B 1 110 ? 6.117 -22.078 -5.5 1 98.5 110 ALA B N 1
ATOM 2039 C CA . ALA B 1 110 ? 5.758 -20.688 -5.781 1 98.5 110 ALA B CA 1
ATOM 2040 C C . ALA B 1 110 ? 5.332 -20.516 -7.234 1 98.5 110 ALA B C 1
ATOM 2042 O O . ALA B 1 110 ? 5.918 -21.125 -8.133 1 98.5 110 ALA B O 1
ATOM 2043 N N . VAL B 1 111 ? 4.309 -19.734 -7.461 1 98.88 111 VAL B N 1
ATOM 2044 C CA . VAL B 1 111 ? 3.791 -19.516 -8.805 1 98.88 111 VAL B CA 1
ATOM 2045 C C . VAL B 1 111 ? 3.906 -18.047 -9.172 1 98.88 111 VAL B C 1
ATOM 2047 O O . VAL B 1 111 ? 3.586 -17.172 -8.359 1 98.88 111 VAL B O 1
ATOM 2050 N N . TYR B 1 112 ? 4.371 -17.781 -10.398 1 98.88 112 TYR B N 1
ATOM 2051 C CA . TYR B 1 112 ? 4.57 -16.422 -10.883 1 98.88 112 TYR B CA 1
ATOM 2052 C C . TYR B 1 112 ? 3.83 -16.203 -12.195 1 98.88 112 TYR B C 1
ATOM 2054 O O . TYR B 1 112 ? 3.85 -17.047 -13.078 1 98.88 112 TYR B O 1
ATOM 2062 N N . VAL B 1 113 ? 3.186 -15.062 -12.297 1 98.88 113 VAL B N 1
ATOM 2063 C CA . VAL B 1 113 ? 2.525 -14.68 -13.539 1 98.88 113 VAL B CA 1
ATOM 2064 C C . VAL B 1 113 ? 3.568 -14.234 -14.562 1 98.88 113 VAL B C 1
ATOM 2066 O O . VAL B 1 113 ? 4.379 -13.344 -14.281 1 98.88 113 VAL B O 1
ATOM 2069 N N . ARG B 1 114 ? 3.527 -14.797 -15.703 1 98.62 114 ARG B N 1
ATOM 2070 C CA . ARG B 1 114 ? 4.477 -14.43 -16.75 1 98.62 114 ARG B CA 1
ATOM 2071 C C . ARG B 1 114 ? 4.258 -12.984 -17.203 1 98.62 114 ARG B C 1
ATOM 2073 O O . ARG B 1 114 ? 3.119 -12.539 -17.344 1 98.62 114 ARG B O 1
ATOM 2080 N N . GLY B 1 115 ? 5.406 -12.273 -17.406 1 98.38 115 GLY B N 1
ATOM 2081 C CA . GLY B 1 115 ? 5.328 -10.922 -17.938 1 98.38 115 GLY B CA 1
ATOM 2082 C C . GLY B 1 115 ? 5.188 -9.867 -16.859 1 98.38 115 GLY B C 1
ATOM 2083 O O . GLY B 1 115 ? 5.18 -8.672 -17.156 1 98.38 115 GLY B O 1
ATOM 2084 N N . ALA B 1 116 ? 5.113 -10.281 -15.617 1 98.81 116 ALA B N 1
ATOM 2085 C CA . ALA B 1 116 ? 5.02 -9.336 -14.508 1 98.81 116 ALA B CA 1
ATOM 2086 C C . ALA B 1 116 ? 6.289 -8.492 -14.398 1 98.81 116 ALA B C 1
ATOM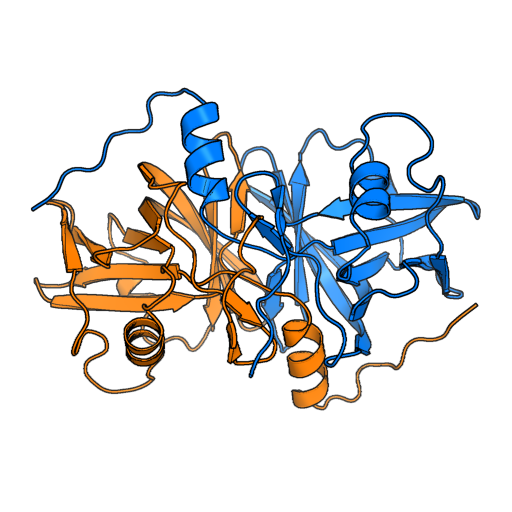 2088 O O . ALA B 1 116 ? 7.352 -8.898 -14.875 1 98.81 116 ALA B O 1
ATOM 2089 N N . THR B 1 117 ? 6.164 -7.297 -13.789 1 98.81 117 THR B N 1
ATOM 2090 C CA . THR B 1 117 ? 7.301 -6.387 -13.703 1 98.81 117 THR B CA 1
ATOM 2091 C C . THR B 1 117 ? 8.289 -6.852 -12.641 1 98.81 117 THR B C 1
ATOM 2093 O O . THR B 1 117 ? 9.461 -6.457 -12.656 1 98.81 117 THR B O 1
ATOM 2096 N N . ALA B 1 118 ? 7.848 -7.629 -11.695 1 98.81 118 ALA B N 1
ATOM 2097 C CA . ALA B 1 118 ? 8.703 -8.219 -10.672 1 98.81 118 ALA B CA 1
ATOM 2098 C C . ALA B 1 118 ? 8.109 -9.516 -10.141 1 98.81 118 ALA B C 1
ATOM 2100 O O . ALA B 1 118 ? 6.887 -9.695 -10.141 1 98.81 118 ALA B O 1
ATOM 2101 N N . TRP B 1 119 ? 8.922 -10.422 -9.75 1 98.81 119 TRP B N 1
ATOM 2102 C CA . TRP B 1 119 ? 8.609 -11.633 -8.992 1 98.81 119 TRP B CA 1
ATOM 2103 C C . TRP B 1 119 ? 9.32 -11.617 -7.641 1 98.81 119 TRP B C 1
ATOM 2105 O O . TRP B 1 119 ? 10.508 -11.32 -7.559 1 98.81 119 TRP B O 1
ATOM 2115 N N . LEU B 1 120 ? 8.617 -11.93 -6.594 1 98.81 120 LEU B N 1
ATOM 2116 C CA . LEU B 1 120 ? 9.172 -12.094 -5.258 1 98.81 120 LEU B CA 1
ATOM 2117 C C . LEU B 1 120 ? 8.883 -13.492 -4.719 1 98.81 120 LEU B C 1
ATOM 2119 O O . LEU B 1 120 ? 7.734 -13.945 -4.734 1 98.81 120 LEU B O 1
ATOM 2123 N N . ASP B 1 121 ? 9.891 -14.172 -4.309 1 98.81 121 ASP B N 1
ATOM 2124 C CA . ASP B 1 121 ? 9.766 -15.445 -3.604 1 98.81 121 ASP B CA 1
ATOM 2125 C C . ASP B 1 121 ? 9.57 -15.219 -2.104 1 98.81 121 ASP B C 1
ATOM 2127 O O . ASP B 1 121 ? 10.469 -14.711 -1.426 1 98.81 121 ASP B O 1
ATOM 2131 N N . CYS B 1 122 ? 8.391 -15.688 -1.615 1 98.81 122 CYS B N 1
ATOM 2132 C CA . CYS B 1 122 ? 8.055 -15.258 -0.263 1 98.81 122 CYS B CA 1
ATOM 2133 C C . CYS B 1 122 ? 7.582 -16.438 0.584 1 98.81 122 CYS B C 1
ATOM 2135 O O . CYS B 1 122 ? 7.168 -17.469 0.049 1 98.81 122 CYS B O 1
ATOM 2137 N N . SER B 1 123 ? 7.699 -16.297 1.861 1 98.88 123 SER B N 1
ATOM 2138 C CA . SER B 1 123 ? 7.004 -17.125 2.85 1 98.88 123 SER B CA 1
ATOM 2139 C C . SER B 1 123 ? 6.203 -16.25 3.818 1 98.88 123 SER B C 1
ATOM 2141 O O . SER B 1 123 ? 6.488 -15.062 3.979 1 98.88 123 SER B O 1
ATOM 2143 N N . VAL B 1 124 ? 5.191 -16.844 4.398 1 98.88 124 VAL B N 1
ATOM 2144 C CA . VAL B 1 124 ? 4.402 -16.109 5.379 1 98.88 124 VAL B CA 1
ATOM 2145 C C . VAL B 1 124 ? 5.207 -15.93 6.664 1 98.88 124 VAL B C 1
ATOM 2147 O O . VAL B 1 124 ? 5.676 -16.906 7.254 1 98.88 124 VAL B O 1
ATOM 2150 N N . GLU B 1 125 ? 5.438 -14.727 7.027 1 98.75 125 GLU B N 1
ATOM 2151 C CA . GLU B 1 125 ? 6.125 -14.406 8.273 1 98.75 125 GLU B CA 1
ATOM 2152 C C . GLU B 1 125 ? 5.152 -14.414 9.453 1 98.75 125 GLU B C 1
ATOM 2154 O O . GLU B 1 125 ? 5.406 -15.07 10.469 1 98.75 125 GLU B O 1
ATOM 2159 N N . ARG B 1 126 ? 4.078 -13.68 9.32 1 97.81 126 ARG B N 1
ATOM 2160 C CA . ARG B 1 126 ? 2.992 -13.68 10.297 1 97.81 126 ARG B CA 1
ATOM 2161 C C . ARG B 1 126 ? 1.771 -12.945 9.75 1 97.81 126 ARG B C 1
ATOM 2163 O O . ARG B 1 126 ? 1.854 -12.258 8.734 1 97.81 126 ARG B O 1
ATOM 2170 N N . GLU B 1 127 ? 0.672 -13.188 10.438 1 98.56 127 GLU B N 1
ATOM 2171 C CA . GLU B 1 127 ? -0.58 -12.5 10.148 1 98.56 127 GLU B CA 1
ATOM 2172 C C . GLU B 1 127 ? -0.988 -11.594 11.305 1 98.56 127 GLU B C 1
ATOM 2174 O O . GLU B 1 127 ? -0.907 -11.984 12.469 1 98.56 127 GLU B O 1
ATOM 2179 N N . LEU B 1 128 ? -1.372 -10.383 10.977 1 98.31 128 LEU B N 1
ATOM 2180 C CA . LEU B 1 128 ? -1.8 -9.398 11.969 1 98.31 128 LEU B CA 1
ATOM 2181 C C . LEU B 1 128 ? -3.266 -9.031 11.773 1 98.31 128 LEU B C 1
ATOM 2183 O O . LEU B 1 128 ? -3.645 -8.531 10.711 1 98.31 128 LEU B O 1
ATOM 2187 N N . PRO B 1 129 ? -4.09 -9.305 12.789 1 98.31 129 PRO B N 1
ATOM 2188 C CA . PRO B 1 129 ? -5.492 -8.898 12.656 1 98.31 129 PRO B CA 1
ATOM 2189 C C . PRO B 1 129 ? -5.656 -7.391 12.477 1 98.31 129 PRO B C 1
ATOM 2191 O O . PRO B 1 129 ? -4.949 -6.613 13.125 1 98.31 129 PRO B O 1
ATOM 2194 N N . ALA B 1 130 ? -6.574 -6.977 11.641 1 98.69 130 ALA B N 1
ATOM 2195 C CA . ALA B 1 130 ? -6.871 -5.574 11.367 1 98.69 130 ALA B CA 1
ATOM 2196 C C . ALA B 1 130 ? -8.297 -5.406 10.844 1 98.69 130 ALA B C 1
ATOM 2198 O O . ALA B 1 130 ? -8.523 -5.414 9.633 1 98.69 130 ALA B O 1
ATOM 2199 N N . GLY B 1 131 ? -9.227 -5.23 11.758 1 98.5 131 GLY B N 1
ATOM 2200 C CA . GLY B 1 131 ? -10.625 -5.086 11.375 1 98.5 131 GLY B CA 1
ATOM 2201 C C . GLY B 1 131 ? -11.188 -6.312 10.688 1 98.5 131 GLY B C 1
ATOM 2202 O O . GLY B 1 131 ? -11.102 -7.422 11.219 1 98.5 131 GLY B O 1
ATOM 2203 N N . ASP B 1 132 ? -11.734 -6.066 9.516 1 98.69 132 ASP B N 1
ATOM 2204 C CA . ASP B 1 132 ? -12.352 -7.16 8.773 1 98.69 132 ASP B CA 1
ATOM 2205 C C . ASP B 1 132 ? -11.352 -7.805 7.816 1 98.69 132 ASP B C 1
ATOM 2207 O O . ASP B 1 132 ? -11.742 -8.594 6.945 1 98.69 132 ASP B O 1
ATOM 2211 N N . HIS B 1 133 ? -10.117 -7.484 7.887 1 98.69 133 HIS B N 1
ATOM 2212 C CA . HIS B 1 133 ? -9 -8.086 7.164 1 98.69 133 HIS B CA 1
ATOM 2213 C C . HIS B 1 133 ? -7.898 -8.539 8.125 1 98.69 133 HIS B C 1
ATOM 2215 O O . HIS B 1 133 ? -7.977 -8.273 9.328 1 98.69 133 HIS B O 1
ATOM 2221 N N . ALA B 1 134 ? -6.988 -9.281 7.598 1 98.75 134 ALA B N 1
ATOM 2222 C CA . ALA B 1 134 ? -5.68 -9.5 8.203 1 98.75 134 ALA B CA 1
ATOM 2223 C C . ALA B 1 134 ? -4.562 -8.969 7.312 1 98.75 134 ALA B C 1
ATOM 2225 O O . ALA B 1 134 ? -4.656 -9.039 6.082 1 98.75 134 ALA B O 1
ATOM 2226 N N . ILE B 1 135 ? -3.572 -8.406 7.977 1 98.88 135 ILE B N 1
ATOM 2227 C CA . ILE B 1 135 ? -2.342 -8.07 7.266 1 98.88 135 ILE B CA 1
ATOM 2228 C C . ILE B 1 135 ? -1.42 -9.289 7.238 1 98.88 135 ILE B C 1
ATOM 2230 O O . ILE B 1 135 ? -0.921 -9.727 8.281 1 98.88 135 ILE B O 1
ATOM 2234 N N . ALA B 1 136 ? -1.274 -9.875 6.062 1 98.94 136 ALA B N 1
ATOM 2235 C CA . ALA B 1 136 ? -0.3 -10.945 5.871 1 98.94 136 ALA B CA 1
ATOM 2236 C C . ALA B 1 136 ? 1.097 -10.383 5.629 1 98.94 136 ALA B C 1
ATOM 2238 O O . ALA B 1 136 ? 1.353 -9.766 4.586 1 98.94 136 ALA B O 1
ATOM 2239 N N . LEU B 1 137 ? 1.938 -10.531 6.562 1 98.94 137 LEU B N 1
ATOM 2240 C CA . LEU B 1 137 ? 3.338 -10.148 6.434 1 98.94 137 LEU B CA 1
ATOM 2241 C C . LEU B 1 137 ? 4.164 -11.281 5.832 1 98.94 137 LEU B C 1
ATOM 2243 O O . LEU B 1 137 ? 4.125 -12.414 6.332 1 98.94 137 LEU B O 1
ATOM 2247 N N . LEU B 1 138 ? 4.859 -10.961 4.742 1 98.94 138 LEU B N 1
ATOM 2248 C CA . LEU B 1 138 ? 5.605 -11.969 3.994 1 98.94 138 LEU B CA 1
ATOM 2249 C C . LEU B 1 138 ? 7.098 -11.656 3.994 1 98.94 138 LEU B C 1
ATOM 2251 O O . LEU B 1 138 ? 7.488 -10.5 3.828 1 98.94 138 LEU B O 1
ATOM 2255 N N . ARG B 1 139 ? 7.867 -12.664 4.188 1 98.88 139 ARG B N 1
ATOM 2256 C CA . ARG B 1 139 ? 9.312 -12.539 4.082 1 98.88 139 ARG B CA 1
ATOM 2257 C C . ARG B 1 139 ? 9.789 -12.828 2.662 1 98.88 139 ARG B C 1
ATOM 2259 O O . ARG B 1 139 ? 9.406 -13.836 2.066 1 98.88 139 ARG B O 1
ATOM 2266 N N . VAL B 1 140 ? 10.641 -11.961 2.098 1 98.81 140 VAL B N 1
ATOM 2267 C CA . VAL B 1 140 ? 11.18 -12.133 0.752 1 98.81 140 VAL B CA 1
ATOM 2268 C C . VAL B 1 140 ? 12.484 -12.922 0.815 1 98.81 140 VAL B C 1
ATOM 2270 O O . VAL B 1 140 ? 13.375 -12.586 1.595 1 98.81 140 VAL B O 1
ATOM 2273 N N . HIS B 1 141 ? 12.578 -13.93 -0.041 1 98.12 141 HIS B N 1
ATOM 2274 C CA . HIS B 1 141 ? 13.758 -14.789 -0.046 1 98.12 141 HIS B CA 1
ATOM 2275 C C . HIS B 1 141 ? 14.547 -14.633 -1.341 1 98.12 141 HIS B C 1
ATOM 2277 O O . HIS B 1 141 ? 15.734 -14.961 -1.39 1 98.12 141 HIS B O 1
ATOM 2283 N N . GLY B 1 142 ? 13.906 -14.234 -2.367 1 97.94 142 GLY B N 1
ATOM 2284 C CA . GLY B 1 142 ? 14.461 -14.055 -3.699 1 97.94 142 GLY B CA 1
ATOM 2285 C C . GLY B 1 142 ? 13.602 -13.188 -4.594 1 97.94 142 GLY B C 1
ATOM 2286 O O . GLY B 1 142 ? 12.461 -12.875 -4.25 1 97.94 142 GLY B O 1
ATOM 2287 N N . LEU B 1 143 ? 14.219 -12.773 -5.688 1 98.06 143 LEU B N 1
ATOM 2288 C CA . LEU B 1 143 ? 13.43 -11.883 -6.531 1 98.06 143 LEU B CA 1
ATOM 2289 C C . LEU B 1 143 ? 13.977 -11.844 -7.953 1 98.06 143 LEU B C 1
ATOM 2291 O O . LEU B 1 143 ? 15.094 -12.305 -8.203 1 98.06 143 LEU B O 1
ATOM 2295 N N . ARG B 1 144 ? 13.141 -11.445 -8.766 1 97.38 144 ARG B N 1
ATOM 2296 C CA . ARG B 1 144 ? 13.43 -10.992 -10.125 1 97.38 144 ARG B CA 1
ATOM 2297 C C . ARG B 1 144 ? 12.68 -9.703 -10.445 1 97.38 144 ARG B C 1
ATOM 2299 O O . ARG B 1 144 ? 11.5 -9.57 -10.109 1 97.38 144 ARG B O 1
ATOM 2306 N N . ALA B 1 145 ? 13.414 -8.727 -11.031 1 97.75 145 ALA B N 1
ATOM 2307 C CA . ALA B 1 145 ? 12.766 -7.453 -11.328 1 97.75 145 ALA B CA 1
ATOM 2308 C C . ALA B 1 145 ? 13.078 -7.004 -12.758 1 97.75 145 ALA B C 1
ATOM 2310 O O . ALA B 1 145 ? 14.18 -7.234 -13.258 1 97.75 145 ALA B O 1
ATOM 2311 N N . ASP B 1 146 ? 12.094 -6.445 -13.328 1 97.5 146 ASP B N 1
ATOM 2312 C CA . ASP B 1 146 ? 12.219 -5.746 -14.609 1 97.5 146 ASP B CA 1
ATOM 2313 C C . ASP B 1 146 ? 11.758 -4.293 -14.484 1 97.5 146 ASP B C 1
ATOM 2315 O O . ASP B 1 146 ? 10.656 -3.945 -14.898 1 97.5 146 ASP B O 1
ATOM 2319 N N . PRO B 1 147 ? 12.672 -3.418 -14.023 1 95.06 147 PRO B N 1
ATOM 2320 C CA . PRO B 1 147 ? 12.289 -2.031 -13.758 1 95.06 147 PRO B CA 1
ATOM 2321 C C . PRO B 1 147 ? 11.875 -1.275 -15.016 1 95.06 147 PRO B C 1
ATOM 2323 O O . PRO B 1 147 ? 11.281 -0.198 -14.922 1 95.06 147 PRO B O 1
ATOM 2326 N N . GLY B 1 148 ? 12.172 -1.803 -16.141 1 94.94 148 GLY B N 1
ATOM 2327 C CA . GLY B 1 148 ? 11.82 -1.139 -17.391 1 94.94 148 GLY B CA 1
ATOM 2328 C C . GLY B 1 148 ? 10.398 -1.432 -17.828 1 94.94 148 GLY B C 1
ATOM 2329 O O . GLY B 1 148 ? 9.867 -0.748 -18.703 1 94.94 148 GLY B O 1
ATOM 2330 N N . ALA B 1 149 ? 9.797 -2.436 -17.281 1 96.69 149 ALA B N 1
ATOM 2331 C CA . ALA B 1 149 ? 8.43 -2.805 -17.656 1 96.69 149 ALA B CA 1
ATOM 2332 C C . ALA B 1 149 ? 7.414 -1.873 -17 1 96.69 149 ALA B C 1
ATOM 2334 O O . ALA B 1 149 ? 7.555 -1.511 -15.828 1 96.69 149 ALA B O 1
ATOM 2335 N N . ALA B 1 150 ? 6.387 -1.49 -17.781 1 97.88 150 ALA B N 1
ATOM 2336 C CA . ALA B 1 150 ? 5.34 -0.619 -17.266 1 97.88 150 ALA B CA 1
ATOM 2337 C C . ALA B 1 150 ? 4.363 -1.401 -16.391 1 97.88 150 ALA B C 1
ATOM 2339 O O . ALA B 1 150 ? 3.891 -2.471 -16.781 1 97.88 150 ALA B O 1
ATOM 2340 N N . PRO B 1 151 ? 4.039 -0.845 -15.258 1 98.62 151 PRO B N 1
ATOM 2341 C CA . PRO B 1 151 ? 3.145 -1.556 -14.336 1 98.62 151 PRO B CA 1
ATOM 2342 C C . PRO B 1 151 ? 1.67 -1.341 -14.672 1 98.62 151 PRO B C 1
ATOM 2344 O O . PRO B 1 151 ? 1.316 -0.349 -15.312 1 98.62 151 PRO B O 1
ATOM 2347 N N . LEU B 1 152 ? 0.826 -2.283 -14.305 1 98.75 152 LEU B N 1
ATOM 2348 C CA . LEU B 1 152 ? -0.615 -2.074 -14.211 1 98.75 152 LEU B CA 1
ATOM 2349 C C . LEU B 1 152 ? -0.957 -1.167 -13.031 1 98.75 152 LEU B C 1
ATOM 2351 O O . LEU B 1 152 ? -0.415 -1.334 -11.938 1 98.75 152 LEU B O 1
ATOM 2355 N N . ILE B 1 153 ? -1.774 -0.183 -13.289 1 98.75 153 ILE B N 1
ATOM 2356 C CA . ILE B 1 153 ? -2.209 0.716 -12.227 1 98.75 153 ILE B CA 1
ATOM 2357 C C . ILE B 1 153 ? -3.711 0.559 -12 1 98.75 153 ILE B C 1
ATOM 2359 O O . ILE B 1 153 ? -4.484 0.462 -12.953 1 98.75 153 ILE B O 1
ATOM 2363 N N . PHE B 1 154 ? -4.113 0.49 -10.766 1 98.62 154 PHE B N 1
ATOM 2364 C CA . PHE B 1 154 ? -5.508 0.49 -10.344 1 98.62 154 PHE B CA 1
ATOM 2365 C C . PHE B 1 154 ? -5.855 1.789 -9.625 1 98.62 154 PHE B C 1
ATOM 2367 O O . PHE B 1 154 ? -5.195 2.164 -8.656 1 98.62 154 PHE B O 1
ATOM 2374 N N . HIS B 1 155 ? -6.855 2.547 -10.07 1 98.56 155 HIS B N 1
ATOM 2375 C CA . HIS B 1 155 ? -7.277 3.846 -9.562 1 98.56 155 HIS B CA 1
ATOM 2376 C C . HIS B 1 155 ? -8.734 4.121 -9.891 1 98.56 155 HIS B C 1
ATOM 2378 O O . HIS B 1 155 ? -9.148 4.004 -11.047 1 98.56 155 HIS B O 1
ATOM 2384 N N . GLY B 1 156 ? -9.445 4.477 -8.836 1 97.06 156 GLY B N 1
ATOM 2385 C CA . GLY B 1 156 ? -10.852 4.77 -9.055 1 97.06 156 GLY B CA 1
ATOM 2386 C C . GLY B 1 156 ? -11.633 3.582 -9.586 1 97.06 156 GLY B C 1
ATOM 2387 O O . GLY B 1 156 ? -12.469 3.73 -10.477 1 97.06 156 GLY B O 1
ATOM 2388 N N . SER B 1 157 ? -11.328 2.406 -9.266 1 95.94 157 SER B N 1
ATOM 2389 C CA . SER B 1 157 ? -11.984 1.159 -9.633 1 95.94 157 SER B CA 1
ATOM 2390 C C . SER B 1 157 ? -11.789 0.844 -11.109 1 95.94 157 SER B C 1
ATOM 2392 O O . SER B 1 157 ? -12.594 0.14 -11.719 1 95.94 157 SER B O 1
ATOM 2394 N N . ARG B 1 158 ? -10.648 1.4 -11.625 1 97 158 ARG B N 1
ATOM 2395 C CA . ARG B 1 158 ? -10.32 1.155 -13.023 1 97 158 ARG B CA 1
ATOM 2396 C C . ARG B 1 158 ? -8.836 0.842 -13.188 1 97 158 ARG B C 1
ATOM 2398 O O . ARG B 1 158 ? -8.008 1.322 -12.414 1 97 158 ARG B O 1
ATOM 2405 N N . PHE B 1 159 ? -8.625 0.066 -14.289 1 98.25 159 PHE B N 1
ATOM 2406 C CA . PHE B 1 159 ? -7.238 -0.109 -14.695 1 98.25 159 PHE B CA 1
ATOM 2407 C C . PHE B 1 159 ? -6.742 1.109 -15.461 1 98.25 159 PHE B C 1
ATOM 2409 O O . PHE B 1 159 ? -7.457 1.653 -16.297 1 98.25 159 PHE B O 1
ATOM 2416 N N . ARG B 1 160 ? -5.559 1.559 -15.031 1 97.94 160 ARG B N 1
ATOM 2417 C CA . ARG B 1 160 ? -4.914 2.727 -15.625 1 97.94 160 ARG B CA 1
ATOM 2418 C C . ARG B 1 160 ? -3.49 2.402 -16.062 1 97.94 160 ARG B C 1
ATOM 2420 O O . ARG B 1 160 ? -2.992 1.305 -15.805 1 97.94 160 ARG B O 1
ATOM 2427 N N . THR B 1 161 ? -2.93 3.301 -16.875 1 97.62 161 THR B N 1
ATOM 2428 C CA . THR B 1 161 ? -1.534 3.193 -17.281 1 97.62 161 THR B CA 1
ATOM 2429 C C . THR B 1 161 ? -0.788 4.496 -17 1 97.62 161 THR B C 1
ATOM 2431 O O . THR B 1 161 ? -1.407 5.543 -16.797 1 97.62 161 THR B O 1
ATOM 2434 N N . LEU B 1 162 ? 0.548 4.391 -16.891 1 97.06 162 LEU B N 1
ATOM 2435 C CA . LEU B 1 162 ? 1.381 5.574 -16.719 1 97.06 162 LEU B CA 1
ATOM 2436 C C . LEU B 1 162 ? 1.478 6.367 -18.016 1 97.06 162 LEU B C 1
ATOM 2438 O O . LEU B 1 162 ? 1.523 5.781 -19.109 1 97.06 162 LEU B O 1
ATOM 2442 N N . ALA B 1 163 ? 1.527 7.688 -17.734 1 93.94 163 ALA B N 1
ATOM 2443 C CA . ALA B 1 163 ? 1.831 8.539 -18.875 1 93.94 163 ALA B CA 1
ATOM 2444 C C . ALA B 1 163 ? 3.264 8.32 -19.359 1 93.94 163 ALA B C 1
ATOM 2446 O O . ALA B 1 163 ? 4.164 8.07 -18.562 1 93.94 163 ALA B O 1
ATOM 2447 N N . ALA B 1 164 ? 3.434 8.375 -20.672 1 81.19 164 ALA B N 1
ATOM 2448 C CA . ALA B 1 164 ? 4.77 8.234 -21.25 1 81.19 164 ALA B CA 1
ATOM 2449 C C . ALA B 1 164 ? 5.688 9.359 -20.781 1 81.19 164 ALA B C 1
ATOM 2451 O O . ALA B 1 164 ? 5.238 10.492 -20.562 1 81.19 164 ALA B O 1
ATOM 2452 N N . VAL B 1 165 ? 6.902 8.953 -20.203 1 68.19 165 VAL B N 1
ATOM 2453 C CA . VAL B 1 165 ? 7.879 9.977 -19.844 1 68.19 165 VAL B CA 1
ATOM 2454 C C . VAL B 1 165 ? 8.523 10.547 -21.109 1 68.19 165 VAL B C 1
ATOM 2456 O O . VAL B 1 165 ? 8.867 9.797 -22.016 1 68.19 165 VAL B O 1
ATOM 2459 N N . ASP B 1 166 ? 8.172 11.75 -21.531 1 52.41 166 ASP B N 1
ATOM 2460 C CA . ASP B 1 166 ? 8.844 12.367 -22.688 1 52.41 166 ASP B CA 1
ATOM 2461 C C . ASP B 1 166 ? 10.367 12.305 -22.516 1 52.41 166 ASP B C 1
ATOM 2463 O O . ASP B 1 166 ? 10.883 12.406 -21.406 1 52.41 166 ASP B O 1
#

Secondary structure (DSSP, 8-state):
---PEEP-S-HHHHHHHHHTS-B--EEEEEEETTEEEEEEES--EEEETTTTEEEEEEETT-SSHHHHTT-S-EEEEEPBTT-HHHHHHHT-SSS-TTTT--EEE-TT-BEEETT-SEEEEEEEEEEEEETTEEEEEEEEEEEEE-TTSPBPEEETTEEE-BPP--/---PEEP-S-HHHHHHHHHTS-B--EEEEEEETTEEEEEEES--EEEETTTTEEEEEEETT-SSHHHHTT-S-EEEEEPBTT-HHHHHHHT-SSS-TTTT--EEE-TT-BEEETT-SEEEEEEEEEEEEETTEEEEEEEEEEEEE-TTSPBPEEETTEEE-BPP--

InterPro domains:
  IPR002563 Flavin reductase like domain [PF01613] (18-162)
  IPR002563 Flavin reductase like domain [SM00903] (18-161)
  IPR012349 FMN-binding split barrel [G3DSA:2.30.110.10] (2-165)
  IPR050268 NADH-dependent flavin reductase [PTHR30466] (10-163)

Solvent-accessible surface area (backbone atoms only — not comparable to full-atom values): 16994 Å² total; per-residue (Å²): 121,56,81,68,46,63,67,82,79,54,64,66,61,55,52,48,39,56,24,37,49,37,22,21,3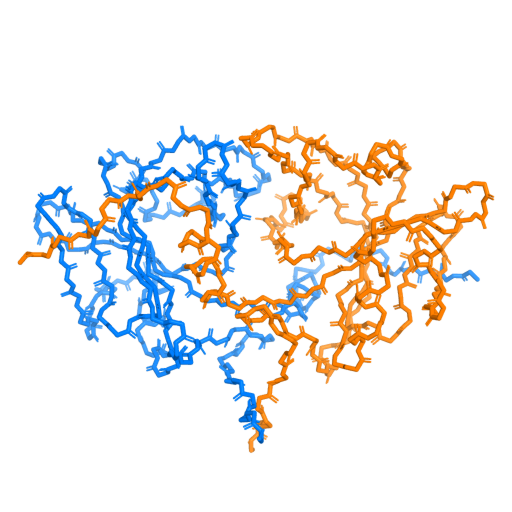8,29,36,46,20,22,48,56,95,87,37,81,45,58,34,46,42,54,42,60,30,76,50,22,77,54,61,39,27,32,34,36,54,41,53,70,80,49,80,56,51,76,67,52,63,79,42,79,27,31,11,36,14,33,37,15,56,86,39,61,65,46,46,54,30,22,60,50,92,68,80,70,42,56,63,89,47,58,65,48,36,33,91,71,26,21,23,35,53,65,79,31,15,20,40,34,37,25,29,71,70,49,74,41,86,41,65,47,14,27,39,39,32,26,35,58,55,20,41,46,62,38,73,83,50,58,38,24,28,40,44,65,91,33,85,45,44,67,40,81,81,129,121,55,81,69,46,60,67,82,80,54,64,66,60,53,52,46,38,55,25,36,47,37,22,22,36,29,37,46,19,23,48,55,96,87,37,80,48,58,36,48,41,54,42,59,32,76,51,22,75,54,60,39,29,34,34,38,57,40,54,70,79,50,79,56,51,77,67,52,63,78,40,78,28,32,11,35,13,32,36,14,56,87,38,61,64,46,45,54,30,23,60,50,93,68,78,73,44,56,63,88,48,58,64,49,35,33,93,73,27,21,25,34,52,64,78,32,16,21,39,36,37,26,28,71,68,50,75,41,86,41,66,47,13,28,40,40,32,27,34,57,55,20,41,47,63,38,74,83,51,60,40,26,30,40,41,64,92,33,83,45,45,68,40,82,81,128

Nearest PDB structures (foldseek):
  3pft-assembly1_A  TM=9.752E-01  e=1.028E-21  Mycolicibacterium goodii
  3nfw-assembly1_A  TM=9.446E-01  e=9.287E-17  Mycolicibacterium thermoresistibile ATCC 19527
  5zyr-assembly1_B  TM=9.087E-01  e=2.634E-16  Acinetobacter baumannii
  5zc2-assembly1_B  TM=9.389E-01  e=2.118E-15  Acinetobacter baumannii
  4ywn-assembly1_A  TM=8.096E-01  e=7.891E-16  Mycobacterium avium 104

pLDDT: mean 96.9, std 4.91, range [52.41, 99.0]

Organism: Saccharopolyspora spinosa (NCBI:txid60894)

Sequence (332 aa):
MIQLEPLSGDPRTLRQAFGCFPSGVTAVCALIDKVPIGMAASSFTSVSMDPPLVSVCVQDTSATWPKLRPRARLGVSVLAEGHDAECLSLSRKEGDRFAGVSWETTADGAVYVRGATAWLDCSVERELPAGDHAIALLRVHGLRADPGAAPLIFHGSRFRTLAAVDMIQLEPLSGDPRTLRQAFGCFPSGVTAVCALIDKVPIGMAASSFTSVSMDPPLVSVCVQDTSATWPKLRPRARLGVSVLAEGHDAECLSLSRKEGDRFAGVSWETTADGAVYVRGATAWLDCSVERELPAGDHAIALLRVHGLRADPGAAPLIFHGSRFRTLAAVD